Protein AF-A0A9K3NBZ7-F1 (afdb_monomer_lite)

Secondary structure (DSSP, 8-state):
----SSGGGGGGGTTS--SEEEETTGGGS-HHHHHHHHTSTT--EEEE---TTSPPPP---HHHHHTTTT--HHHHHHHTT-------EE-SS-HHHHHHHHHHHHTT--EE-HHHHSGGG----SSSGGGSSS-----TT---EE-TTSS-EE-HHHHHHHHHHHHHHHHHHHHH---EEEEEEES-HHHHHHHHHHHGGGSSBTTEEEEEEEHHHHTT---SEEEEE-----

InterPro domains:
  IPR027417 P-loop containing nucleoside triphosphate hydrolase [G3DSA:3.40.50.300] (1-90)
  IPR027417 P-loop containing nucleoside triphosphate hydrolase [G3DSA:3.40.50.300] (91-234)
  IPR027417 P-loop containing nucleoside triphosphate hydrolase [SSF52540] (14-232)
  IPR041677 DNA2/NAM7 helicase, helicase domain [PF13086] (3-61)
  IPR041679 DNA2/NAM7 helicase-like, C-terminal [PF13087] (70-234)
  IPR045055 DNA2/NAM7-like helicase [PTHR10887] (3-233)
  IPR047187 Upf1-like, C-terminal helicase domain [cd18808] (93-234)

Organism: Helianthus annuus (NCBI:txid4232)

Radius of gyration: 21.21 Å; chains: 1; bounding box: 48×49×52 Å

Structure (mmCIF, N/CA/C/O backbone):
data_AF-A0A9K3NBZ7-F1
#
_entry.id   AF-A0A9K3NBZ7-F1
#
loop_
_atom_site.group_PDB
_atom_site.id
_atom_site.type_symbol
_atom_site.label_atom_id
_atom_site.label_alt_id
_atom_site.label_comp_id
_atom_site.label_asym_id
_atom_site.label_entity_id
_atom_site.labe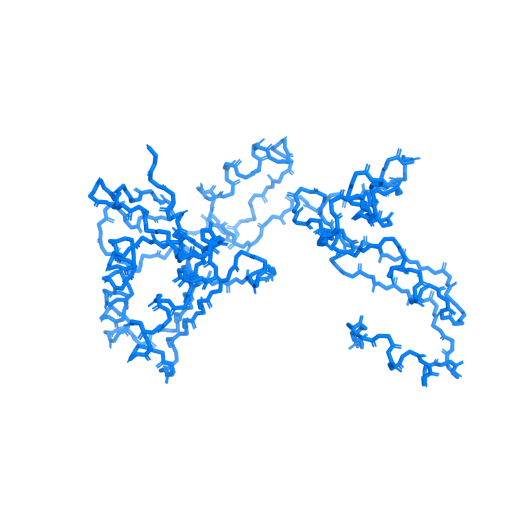l_seq_id
_atom_site.pdbx_PDB_ins_code
_atom_site.Cartn_x
_atom_site.Cartn_y
_atom_site.Cartn_z
_atom_site.occupancy
_atom_site.B_iso_or_equiv
_atom_site.auth_seq_id
_atom_site.auth_comp_id
_atom_site.auth_asym_id
_atom_site.auth_atom_id
_atom_site.pdbx_PDB_model_num
ATOM 1 N N . MET A 1 1 ? 6.892 -22.108 -8.498 1.00 32.56 1 MET A N 1
ATOM 2 C CA . MET A 1 1 ? 7.115 -20.654 -8.644 1.00 32.56 1 MET A CA 1
ATOM 3 C C . MET A 1 1 ? 8.288 -20.288 -7.742 1.00 32.56 1 MET A C 1
ATOM 5 O O . MET A 1 1 ? 8.163 -20.455 -6.538 1.00 32.56 1 MET A O 1
ATOM 9 N N . ARG A 1 2 ? 9.464 -19.966 -8.296 1.00 40.94 2 ARG A N 1
ATOM 10 C CA . ARG A 1 2 ? 10.669 -19.614 -7.517 1.00 40.94 2 ARG A CA 1
ATOM 11 C C . ARG A 1 2 ? 10.915 -18.116 -7.711 1.00 40.94 2 ARG A C 1
ATOM 13 O O . ARG A 1 2 ? 11.088 -17.690 -8.845 1.00 40.94 2 ARG A O 1
ATOM 20 N N . THR A 1 3 ? 10.843 -17.329 -6.641 1.00 40.41 3 THR A N 1
ATOM 21 C CA . THR A 1 3 ? 10.959 -15.864 -6.677 1.00 40.41 3 THR A CA 1
ATOM 22 C C . THR A 1 3 ? 12.423 -15.429 -6.605 1.00 40.41 3 THR A C 1
ATOM 24 O O . THR A 1 3 ? 13.179 -15.842 -5.728 1.00 40.41 3 THR A O 1
ATOM 27 N N . THR A 1 4 ? 12.837 -14.591 -7.551 1.00 48.06 4 THR A N 1
ATOM 28 C CA . THR A 1 4 ? 14.193 -14.047 -7.679 1.00 48.06 4 THR A CA 1
ATOM 29 C C . THR A 1 4 ? 14.255 -12.656 -7.065 1.00 48.06 4 THR A C 1
ATOM 31 O O . THR A 1 4 ? 14.250 -11.667 -7.789 1.00 48.06 4 THR A O 1
ATOM 34 N N . SER A 1 5 ? 14.296 -12.545 -5.737 1.00 45.34 5 SER A N 1
ATOM 35 C CA . SER A 1 5 ? 14.571 -11.243 -5.109 1.00 45.34 5 SER A CA 1
ATOM 36 C C . SER A 1 5 ? 16.056 -11.009 -4.826 1.00 45.34 5 SER A C 1
ATOM 38 O O . SER A 1 5 ? 16.430 -9.883 -4.537 1.00 45.34 5 SER A O 1
ATOM 40 N N . HIS A 1 6 ? 16.927 -12.018 -4.967 1.00 46.00 6 HIS A N 1
ATOM 41 C CA . HIS A 1 6 ? 18.378 -11.833 -4.864 1.00 46.00 6 HIS A CA 1
ATOM 42 C C . HIS A 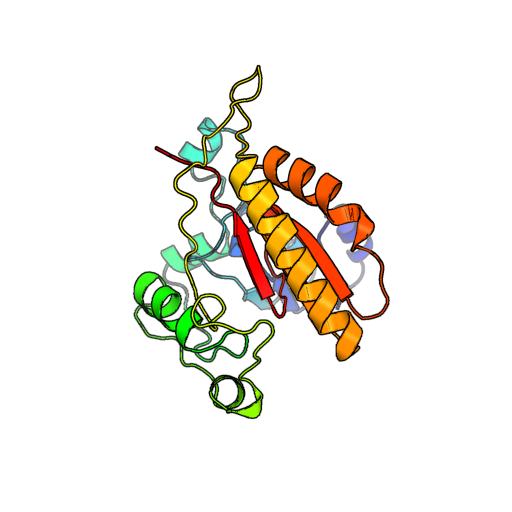1 6 ? 19.121 -12.680 -5.907 1.00 46.00 6 HIS A C 1
ATOM 44 O O . HIS A 1 6 ? 19.006 -13.907 -5.954 1.00 46.00 6 HIS A O 1
ATOM 50 N N . SER A 1 7 ? 19.899 -11.995 -6.746 1.00 52.53 7 SER A N 1
ATOM 51 C CA . SER A 1 7 ? 20.655 -12.495 -7.904 1.00 52.53 7 SER A CA 1
ATOM 52 C C . SER A 1 7 ? 21.640 -13.632 -7.606 1.00 52.53 7 SER A C 1
ATOM 54 O O . SER A 1 7 ? 22.015 -14.370 -8.514 1.00 52.53 7 SER A O 1
ATOM 56 N N . TYR A 1 8 ? 22.008 -13.830 -6.339 1.00 50.81 8 TYR A N 1
ATOM 57 C CA . TYR A 1 8 ? 22.951 -14.862 -5.908 1.00 50.81 8 TYR A CA 1
ATOM 58 C C . TYR A 1 8 ? 22.502 -16.295 -6.253 1.00 50.81 8 TYR A C 1
ATOM 60 O O . TYR A 1 8 ? 23.325 -17.129 -6.618 1.00 50.81 8 TYR A O 1
ATOM 68 N N . ASN A 1 9 ? 21.195 -16.581 -6.230 1.00 55.59 9 ASN A N 1
ATOM 69 C CA . ASN A 1 9 ? 20.688 -17.929 -6.518 1.00 55.59 9 ASN A CA 1
ATOM 70 C C . ASN A 1 9 ? 20.532 -18.235 -8.019 1.00 55.59 9 ASN A C 1
ATOM 72 O O . ASN A 1 9 ? 20.294 -19.388 -8.375 1.00 55.59 9 ASN A O 1
ATOM 76 N N . LEU A 1 10 ? 20.677 -17.240 -8.906 1.00 58.03 10 LEU A N 1
ATOM 77 C CA . LEU A 1 10 ? 20.532 -17.431 -10.356 1.00 58.03 10 LEU A CA 1
ATOM 78 C C . LEU A 1 10 ? 21.733 -18.147 -10.987 1.00 58.03 10 LEU A C 1
ATOM 80 O O . LEU A 1 10 ? 21.560 -18.856 -11.974 1.00 58.03 10 LEU A O 1
ATOM 84 N N . HIS A 1 11 ? 22.928 -18.042 -10.395 1.00 57.16 11 HIS A N 1
ATOM 85 C CA . HIS A 1 11 ? 24.106 -18.781 -10.867 1.00 57.16 11 HIS A CA 1
ATOM 86 C C . HIS A 1 11 ? 23.932 -20.303 -10.762 1.00 57.16 11 HIS A C 1
ATOM 88 O O . HIS A 1 11 ? 24.370 -21.029 -11.648 1.00 57.16 11 HIS A O 1
ATOM 94 N N . ASN A 1 12 ? 23.210 -20.783 -9.746 1.00 59.19 12 ASN A N 1
ATOM 95 C CA . ASN A 1 12 ? 22.926 -22.211 -9.568 1.00 59.19 12 ASN A CA 1
ATOM 96 C C . ASN A 1 12 ? 21.831 -22.737 -10.515 1.00 59.19 12 ASN A C 1
ATOM 98 O O . ASN A 1 12 ? 21.606 -23.942 -10.582 1.00 59.19 12 ASN A O 1
ATOM 102 N N . LEU A 1 13 ? 21.142 -21.847 -11.236 1.00 62.19 13 LEU A N 1
ATOM 103 C CA . LEU A 1 13 ? 20.055 -22.178 -12.162 1.00 62.19 13 LEU A CA 1
ATOM 104 C C . LEU A 1 13 ? 20.528 -22.296 -13.620 1.00 62.19 13 LEU A C 1
ATOM 106 O O . LEU A 1 13 ? 19.720 -22.599 -14.490 1.00 62.19 13 LEU A O 1
ATOM 110 N N . GLN A 1 14 ? 21.823 -22.104 -13.900 1.00 58.19 14 GLN A N 1
ATOM 111 C CA . GLN A 1 14 ? 22.379 -22.139 -15.261 1.00 58.19 14 GLN A CA 1
ATOM 112 C C . GLN A 1 14 ? 22.289 -23.510 -15.961 1.00 58.19 14 GLN A C 1
ATOM 114 O O . GLN A 1 14 ? 22.498 -23.576 -17.168 1.00 58.19 14 GLN A O 1
ATOM 119 N N . ASN A 1 15 ? 21.962 -24.585 -15.237 1.00 62.16 15 ASN A N 1
ATOM 120 C CA . ASN A 1 15 ? 21.948 -25.945 -15.785 1.00 62.16 15 ASN A CA 1
ATOM 121 C C . ASN A 1 15 ? 20.598 -26.381 -16.378 1.00 62.16 15 ASN A C 1
ATOM 123 O O . ASN A 1 15 ? 20.567 -27.382 -17.088 1.00 62.16 15 ASN A O 1
ATOM 127 N N . GLU A 1 16 ? 19.502 -25.654 -16.133 1.00 70.75 16 GLU A N 1
ATOM 128 C CA . GLU A 1 16 ? 18.196 -25.967 -16.729 1.00 70.75 16 GLU A CA 1
ATOM 129 C C . GLU A 1 16 ? 17.668 -24.784 -17.552 1.00 70.75 16 GLU A C 1
ATOM 131 O O . GLU A 1 16 ? 17.604 -23.663 -17.041 1.00 70.75 16 GLU A O 1
ATOM 136 N N . PRO A 1 17 ? 17.292 -24.995 -18.827 1.00 78.94 17 PRO A N 1
ATOM 137 C CA . PRO A 1 17 ? 16.765 -23.927 -19.660 1.00 78.94 17 PRO A CA 1
ATOM 138 C C . PRO A 1 17 ? 15.344 -23.547 -19.229 1.00 78.94 17 PRO A C 1
ATOM 140 O O . PRO A 1 17 ? 14.459 -24.397 -19.122 1.00 78.94 17 PRO A O 1
ATOM 143 N N . PHE A 1 18 ? 15.101 -22.251 -19.048 1.00 84.69 18 PHE A N 1
ATOM 144 C CA . PHE A 1 18 ? 13.770 -21.705 -18.782 1.00 84.69 18 PHE A CA 1
ATOM 145 C C . PHE A 1 18 ? 13.224 -21.099 -20.063 1.00 84.69 18 PHE A C 1
ATOM 147 O O . PHE A 1 18 ? 13.888 -20.269 -20.654 1.00 84.69 18 PHE A O 1
ATOM 154 N N . GLN A 1 19 ? 12.014 -21.458 -20.488 1.00 92.25 19 GLN A N 1
ATOM 155 C CA . GLN A 1 19 ? 11.425 -20.881 -21.707 1.00 92.25 19 GLN A CA 1
ATOM 156 C C . GLN A 1 19 ? 10.610 -19.609 -21.437 1.00 92.25 19 GLN A C 1
ATOM 158 O O . GLN A 1 19 ? 10.471 -18.760 -22.319 1.00 92.25 19 GLN A O 1
ATOM 163 N N . PHE A 1 20 ? 10.095 -19.469 -20.213 1.00 92.50 20 PHE A N 1
ATOM 164 C CA . PHE A 1 20 ? 9.209 -18.388 -19.791 1.00 92.50 20 PHE A CA 1
ATOM 165 C C . PHE A 1 20 ? 9.768 -17.684 -18.557 1.00 92.50 20 PHE A C 1
ATOM 167 O O . PHE A 1 20 ? 10.125 -18.335 -17.574 1.00 92.50 20 PHE A O 1
ATOM 174 N N . LEU A 1 21 ? 9.775 -16.354 -18.590 1.00 92.38 21 LEU A N 1
ATOM 175 C CA . LEU A 1 21 ? 10.106 -15.492 -17.461 1.00 92.38 21 LEU A CA 1
ATOM 176 C C . LEU A 1 21 ? 8.923 -14.580 -17.149 1.00 92.38 21 LEU A C 1
ATOM 178 O O . LEU A 1 21 ? 8.434 -13.872 -18.025 1.00 92.38 21 LEU A O 1
ATOM 182 N N . VAL A 1 22 ? 8.497 -14.565 -15.889 1.00 94.69 22 VAL A N 1
ATOM 183 C CA . VAL A 1 22 ? 7.517 -13.602 -15.381 1.00 94.69 22 VAL A CA 1
ATOM 184 C C . VAL A 1 22 ? 8.210 -12.739 -14.340 1.00 94.69 22 VAL A C 1
ATOM 186 O O . VAL A 1 22 ? 8.774 -13.270 -13.382 1.00 94.69 22 VAL A O 1
ATOM 189 N N . ILE A 1 23 ? 8.180 -11.426 -14.539 1.00 93.88 23 ILE A N 1
ATOM 190 C CA . ILE A 1 23 ? 8.675 -10.439 -13.581 1.00 93.88 23 ILE A CA 1
ATOM 191 C C . ILE A 1 23 ? 7.461 -9.687 -13.051 1.00 93.88 23 ILE A C 1
ATOM 193 O O . ILE A 1 23 ? 6.830 -8.942 -13.798 1.00 93.88 23 ILE A O 1
ATOM 197 N N . ASP A 1 24 ? 7.135 -9.925 -11.786 1.00 92.94 24 ASP A N 1
ATOM 198 C CA . ASP A 1 24 ? 6.106 -9.180 -11.064 1.00 92.94 24 ASP A CA 1
ATOM 199 C C . ASP A 1 24 ? 6.704 -7.909 -10.449 1.00 92.94 24 ASP A C 1
ATOM 201 O O . ASP A 1 24 ? 7.910 -7.867 -10.186 1.00 92.94 24 ASP A O 1
ATOM 205 N N . GLU A 1 25 ? 5.879 -6.882 -10.247 1.00 91.81 25 GLU A N 1
ATOM 206 C CA . GLU A 1 25 ? 6.307 -5.552 -9.781 1.00 91.81 25 GLU A CA 1
ATOM 207 C C . GLU A 1 25 ? 7.452 -4.947 -10.624 1.00 91.81 25 GLU A C 1
ATOM 209 O O . GLU A 1 25 ? 8.351 -4.261 -10.134 1.00 91.81 25 GLU A O 1
ATOM 214 N N . ALA A 1 26 ? 7.429 -5.193 -11.937 1.00 94.50 26 ALA A N 1
ATOM 215 C CA . ALA A 1 26 ? 8.492 -4.823 -12.868 1.00 94.50 26 ALA A CA 1
ATOM 216 C C . ALA A 1 26 ? 8.751 -3.307 -12.937 1.00 94.50 26 ALA A C 1
ATOM 218 O O . ALA A 1 26 ? 9.835 -2.897 -13.350 1.00 94.50 26 ALA A O 1
ATOM 219 N N . THR A 1 27 ? 7.786 -2.473 -12.538 1.00 93.06 27 THR A N 1
ATOM 220 C CA . THR A 1 27 ? 7.940 -1.012 -12.470 1.00 93.06 27 THR A CA 1
ATOM 221 C C . THR A 1 27 ? 8.807 -0.547 -11.297 1.00 93.06 27 THR A C 1
ATOM 223 O O . THR A 1 27 ? 9.394 0.532 -11.380 1.00 93.06 27 THR A O 1
ATOM 226 N N . GLN A 1 28 ? 8.983 -1.382 -10.268 1.00 91.44 28 GLN A N 1
ATOM 227 C CA . GLN A 1 28 ? 9.857 -1.116 -9.120 1.00 91.44 28 GLN A CA 1
ATOM 228 C C . GLN A 1 28 ? 11.323 -1.503 -9.362 1.00 91.44 28 GLN A C 1
ATOM 230 O O . GLN A 1 28 ? 12.191 -1.178 -8.551 1.00 91.44 28 GLN A O 1
ATOM 235 N N . LEU A 1 29 ? 11.622 -2.207 -10.456 1.00 92.62 29 LEU A N 1
ATOM 236 C CA . LEU A 1 29 ? 12.987 -2.591 -10.802 1.00 92.62 29 LEU A CA 1
ATOM 237 C C . LEU A 1 29 ? 13.651 -1.518 -11.652 1.00 92.62 29 LEU A C 1
ATOM 239 O O . LEU A 1 29 ? 13.064 -1.006 -12.607 1.00 92.62 29 LEU A O 1
ATOM 243 N N . LYS A 1 30 ? 14.931 -1.259 -11.389 1.00 93.50 30 LYS A N 1
ATOM 244 C CA . LYS A 1 30 ? 15.777 -0.541 -12.345 1.00 93.50 30 LYS A CA 1
ATOM 245 C C . LYS A 1 30 ? 15.944 -1.408 -13.583 1.00 93.50 30 LYS A C 1
ATOM 247 O O . LYS A 1 30 ? 15.990 -2.639 -13.507 1.00 93.50 30 LYS A O 1
ATOM 252 N N . GLU A 1 31 ? 16.107 -0.781 -14.739 1.00 93.12 31 GLU A N 1
ATOM 253 C CA . GLU A 1 31 ? 16.279 -1.520 -15.989 1.00 93.12 31 GLU A CA 1
ATOM 254 C C . GLU A 1 31 ? 17.422 -2.549 -15.913 1.00 93.12 31 GLU A C 1
ATOM 256 O O . GLU A 1 31 ? 17.243 -3.708 -16.289 1.00 93.12 31 GLU A O 1
ATOM 261 N N . ALA A 1 32 ? 18.562 -2.161 -15.332 1.00 91.12 32 ALA A N 1
ATOM 262 C CA . ALA A 1 32 ? 19.708 -3.047 -15.143 1.00 91.12 32 ALA A CA 1
ATOM 263 C C . ALA A 1 32 ? 19.372 -4.291 -14.297 1.00 91.12 32 ALA A C 1
ATOM 265 O O . ALA A 1 32 ? 19.850 -5.383 -14.605 1.00 91.12 32 ALA A O 1
ATOM 266 N N . GLU A 1 33 ? 18.518 -4.159 -13.280 1.00 92.19 33 GLU A N 1
ATOM 267 C CA . GLU A 1 33 ? 18.102 -5.269 -12.412 1.00 92.19 33 GLU A CA 1
ATOM 268 C C . GLU A 1 33 ? 17.223 -6.265 -13.182 1.00 92.19 33 GLU A C 1
ATOM 270 O O . GLU A 1 33 ? 17.395 -7.476 -13.045 1.00 92.19 33 GLU A O 1
ATOM 275 N N . SER A 1 34 ? 16.371 -5.767 -14.086 1.00 92.00 34 SER A N 1
ATOM 276 C CA . SER A 1 34 ? 15.555 -6.609 -14.974 1.00 92.00 34 SER A CA 1
ATOM 277 C C . SER A 1 34 ? 16.406 -7.440 -15.945 1.00 92.00 34 SER A C 1
ATOM 279 O O . SER A 1 34 ? 15.995 -8.525 -16.352 1.00 92.00 34 SER A O 1
ATOM 281 N N . THR A 1 35 ? 17.615 -6.981 -16.303 1.00 90.06 35 THR A N 1
ATOM 282 C CA . THR A 1 35 ? 18.509 -7.733 -17.208 1.00 90.06 35 THR A CA 1
ATOM 283 C C . THR A 1 35 ? 19.113 -8.986 -16.584 1.00 90.06 35 THR A C 1
ATOM 285 O O . THR A 1 35 ? 19.552 -9.873 -17.313 1.00 90.06 35 THR A O 1
ATOM 288 N N . ILE A 1 36 ? 19.139 -9.088 -15.254 1.00 89.44 36 ILE A N 1
ATOM 289 C CA . ILE A 1 36 ? 19.738 -10.227 -14.552 1.00 89.44 36 ILE A CA 1
ATOM 290 C C . ILE A 1 36 ? 18.989 -11.531 -14.882 1.00 89.44 36 ILE A C 1
ATOM 292 O O . ILE A 1 36 ? 19.631 -12.451 -15.392 1.00 89.44 36 ILE A O 1
ATOM 296 N N . PRO A 1 37 ? 17.659 -11.644 -14.670 1.00 87.75 37 PRO A N 1
ATOM 297 C CA . PRO A 1 37 ? 16.922 -12.852 -15.041 1.00 87.75 37 PRO A CA 1
ATOM 298 C C . PRO A 1 37 ? 16.797 -13.047 -16.561 1.00 87.75 37 PRO A C 1
ATOM 300 O O . PRO A 1 37 ? 16.662 -14.181 -17.011 1.00 87.75 37 PRO A O 1
ATOM 303 N N . LEU A 1 38 ? 16.899 -11.985 -17.370 1.00 89.44 38 LEU A N 1
ATOM 304 C CA . LEU A 1 38 ? 16.870 -12.087 -18.838 1.00 89.44 38 LEU A CA 1
ATOM 305 C C . LEU A 1 38 ? 18.088 -12.814 -19.430 1.00 89.44 38 LEU A C 1
ATOM 307 O O . LEU A 1 38 ? 18.029 -13.269 -20.568 1.00 89.44 38 LEU A O 1
ATOM 311 N N . LYS A 1 39 ? 19.185 -12.934 -18.674 1.00 88.00 39 LYS A N 1
ATOM 312 C CA . LYS A 1 39 ? 20.386 -13.679 -19.085 1.00 88.00 39 LYS A CA 1
ATOM 313 C C . LYS A 1 39 ? 20.288 -15.187 -18.835 1.00 88.00 39 LYS A C 1
ATOM 315 O O . LYS A 1 39 ? 21.237 -15.902 -19.151 1.00 88.00 39 LYS A O 1
ATOM 320 N N . LEU A 1 40 ? 19.196 -15.674 -18.242 1.00 86.75 40 LEU A N 1
ATOM 321 C CA . LEU A 1 40 ? 18.996 -17.108 -18.045 1.00 86.75 40 LEU A CA 1
ATOM 322 C C . LEU A 1 40 ? 18.934 -17.841 -19.399 1.00 86.75 40 LEU A C 1
ATOM 324 O O . LEU A 1 40 ? 18.338 -17.329 -20.350 1.00 86.75 40 LEU A O 1
ATOM 328 N N . PRO A 1 41 ? 19.539 -19.037 -19.512 1.00 85.44 41 PRO A N 1
ATOM 329 C CA . PRO A 1 41 ? 19.551 -19.775 -20.766 1.00 85.44 41 PRO A CA 1
ATOM 330 C C . PRO A 1 41 ? 18.141 -20.240 -21.153 1.00 85.44 41 PRO A C 1
ATOM 332 O O . PRO A 1 41 ? 17.372 -20.714 -20.317 1.00 85.44 41 PRO A O 1
ATOM 335 N N . GLY A 1 42 ? 17.825 -20.141 -22.446 1.00 88.81 42 GLY A N 1
ATOM 336 C CA . GLY A 1 42 ? 16.597 -20.687 -23.031 1.00 88.81 42 GLY A CA 1
ATOM 337 C C . GLY A 1 42 ? 15.369 -19.773 -23.006 1.00 88.81 42 GLY A C 1
ATOM 338 O O . GLY A 1 42 ? 14.333 -20.196 -23.519 1.00 88.81 42 GLY A O 1
ATOM 339 N N . ILE A 1 43 ? 15.458 -18.551 -22.455 1.00 91.50 43 ILE A N 1
ATOM 340 C CA . ILE A 1 43 ? 14.309 -17.634 -22.361 1.00 91.50 43 ILE A CA 1
ATOM 341 C C . ILE A 1 43 ? 13.810 -17.275 -23.765 1.00 91.50 43 ILE A C 1
ATOM 343 O O . ILE A 1 43 ? 14.541 -16.691 -24.562 1.00 91.50 43 ILE A O 1
ATOM 347 N N . MET A 1 44 ? 12.546 -17.594 -24.047 1.00 93.31 44 MET A N 1
ATOM 348 C CA . MET A 1 44 ? 11.866 -17.263 -25.308 1.00 93.31 44 MET A CA 1
ATOM 349 C C . MET A 1 44 ? 10.723 -16.268 -25.104 1.00 93.31 44 MET A C 1
ATOM 351 O O . MET A 1 44 ? 10.408 -15.489 -26.002 1.00 93.31 44 MET A O 1
ATOM 355 N N . HIS A 1 45 ? 10.105 -16.279 -23.923 1.00 93.94 45 HIS A N 1
ATOM 356 C CA . HIS A 1 45 ? 8.938 -15.464 -23.609 1.00 93.94 45 HIS A CA 1
ATOM 357 C C . HIS A 1 45 ? 9.120 -14.745 -22.275 1.00 93.94 45 HIS A C 1
ATOM 359 O O . HIS A 1 45 ? 9.504 -15.354 -21.275 1.00 93.94 45 HIS A O 1
ATOM 365 N N . VAL A 1 46 ? 8.805 -13.450 -22.255 1.00 93.88 46 VAL A N 1
ATOM 366 C CA . VAL A 1 46 ? 8.903 -12.602 -21.064 1.00 93.88 46 VAL A CA 1
ATOM 367 C C . VAL A 1 46 ? 7.570 -11.904 -20.839 1.00 93.88 46 VAL A C 1
ATOM 369 O O . VAL A 1 46 ? 7.030 -11.284 -21.753 1.00 93.88 46 VAL A O 1
ATOM 372 N N . VAL A 1 47 ? 7.058 -11.985 -19.615 1.00 95.25 47 VAL A N 1
ATOM 373 C CA . VAL A 1 47 ? 5.881 -11.247 -19.155 1.00 95.25 47 VAL A CA 1
ATOM 374 C C . VAL A 1 47 ? 6.327 -10.302 -18.049 1.00 95.25 47 VAL A C 1
ATOM 376 O O . VAL A 1 47 ? 6.828 -10.740 -17.015 1.00 95.25 47 VAL A O 1
ATOM 379 N N . LEU A 1 48 ? 6.156 -9.003 -18.278 1.00 95.81 48 LEU A N 1
ATOM 380 C CA . LEU A 1 48 ? 6.389 -7.971 -17.273 1.00 95.81 48 LEU A CA 1
ATOM 381 C C . LEU A 1 48 ? 5.034 -7.541 -16.717 1.00 95.81 48 LEU A C 1
ATOM 383 O O . LEU A 1 48 ? 4.176 -7.082 -17.471 1.00 95.81 48 LEU A O 1
ATOM 387 N N . VAL A 1 49 ? 4.848 -7.703 -15.415 1.00 95.69 49 VAL A N 1
ATOM 388 C CA . VAL A 1 49 ? 3.657 -7.263 -14.689 1.00 95.69 49 VAL A CA 1
ATOM 389 C C . VAL A 1 49 ? 4.078 -6.117 -13.786 1.00 95.69 49 VAL A C 1
ATOM 391 O O . VAL A 1 49 ? 5.085 -6.209 -13.094 1.00 95.69 49 VAL A O 1
ATOM 394 N N . GLY A 1 50 ? 3.349 -5.012 -13.833 1.00 93.69 50 GLY A N 1
ATOM 395 C CA . GLY A 1 50 ? 3.656 -3.827 -13.050 1.00 93.69 50 GLY A CA 1
ATOM 396 C C . GLY A 1 50 ? 2.688 -2.700 -13.362 1.00 93.69 50 GLY A C 1
ATOM 397 O O . GLY A 1 50 ? 1.852 -2.811 -14.262 1.00 93.69 50 GLY A O 1
ATOM 398 N N . ASP A 1 51 ? 2.823 -1.624 -12.603 1.00 93.12 51 ASP A N 1
ATOM 399 C CA . ASP A 1 51 ? 1.943 -0.468 -12.658 1.00 93.12 51 ASP A CA 1
ATOM 400 C C . ASP A 1 51 ? 2.774 0.817 -12.621 1.00 93.12 51 ASP A C 1
ATOM 402 O O . ASP A 1 51 ? 3.550 1.042 -11.690 1.00 93.12 51 ASP A O 1
ATOM 406 N N . GLU A 1 52 ? 2.670 1.625 -13.677 1.00 90.31 52 GLU A N 1
ATOM 407 C CA . GLU A 1 52 ? 3.423 2.878 -13.832 1.00 90.31 52 GLU A CA 1
ATOM 408 C C . GLU A 1 52 ? 2.860 4.003 -12.958 1.00 90.31 52 GLU A C 1
ATOM 410 O O . GLU A 1 52 ? 3.557 4.985 -12.714 1.00 90.31 52 GLU A O 1
ATOM 415 N N . CYS A 1 53 ? 1.623 3.860 -12.475 1.00 90.75 53 CYS A N 1
ATOM 416 C CA . CYS A 1 53 ? 0.986 4.809 -11.566 1.00 90.75 53 CYS A CA 1
ATOM 417 C C . CYS A 1 53 ? 1.375 4.568 -10.096 1.00 90.75 53 CYS A C 1
ATOM 419 O O . CYS A 1 53 ? 1.019 5.366 -9.230 1.00 90.75 53 CYS A O 1
ATOM 421 N N . GLN A 1 54 ? 2.090 3.478 -9.798 1.00 90.19 54 GLN A N 1
ATOM 422 C CA . GLN A 1 54 ? 2.578 3.140 -8.458 1.00 90.19 54 GLN A CA 1
ATOM 423 C C . GLN A 1 54 ? 4.066 3.495 -8.279 1.00 90.19 54 GLN A C 1
ATOM 425 O O . GLN A 1 54 ? 4.681 4.158 -9.115 1.00 90.19 54 GLN A O 1
ATOM 430 N N . LEU A 1 55 ? 4.652 3.092 -7.145 1.00 86.06 55 LEU A N 1
ATOM 431 C CA . LEU A 1 55 ? 6.042 3.401 -6.809 1.00 86.06 55 LEU A CA 1
ATOM 432 C C . LEU A 1 55 ? 7.011 2.868 -7.875 1.00 86.06 55 LEU A C 1
ATOM 434 O O . LEU A 1 55 ? 6.953 1.709 -8.281 1.00 86.06 55 LEU A O 1
ATOM 438 N N . SER A 1 56 ? 7.929 3.739 -8.291 1.00 87.75 56 SER A N 1
ATOM 439 C CA . SER A 1 56 ? 9.054 3.405 -9.167 1.00 87.75 56 SER A CA 1
ATOM 440 C C . SER A 1 56 ? 10.269 2.934 -8.364 1.00 87.75 56 SER A C 1
ATOM 442 O O . SER A 1 56 ? 10.306 3.037 -7.137 1.00 87.75 56 SER A O 1
ATOM 444 N N . ALA A 1 57 ? 11.303 2.457 -9.058 1.00 88.12 57 ALA A N 1
ATOM 445 C CA . ALA A 1 57 ? 12.541 2.024 -8.423 1.00 88.12 57 ALA A CA 1
ATOM 446 C C . ALA A 1 57 ? 13.195 3.133 -7.578 1.00 88.12 57 ALA A C 1
ATOM 448 O O . ALA A 1 57 ? 13.428 4.252 -8.046 1.00 88.12 57 ALA A O 1
ATOM 449 N N . MET A 1 58 ? 13.574 2.800 -6.341 1.00 86.12 58 MET A N 1
ATOM 450 C CA . MET A 1 58 ? 14.248 3.738 -5.445 1.00 86.12 58 MET A CA 1
ATOM 451 C C . MET A 1 58 ? 15.661 4.070 -5.953 1.00 86.12 58 MET A C 1
ATOM 453 O O . MET A 1 58 ? 16.497 3.184 -6.171 1.00 86.12 58 MET A O 1
ATOM 457 N N . 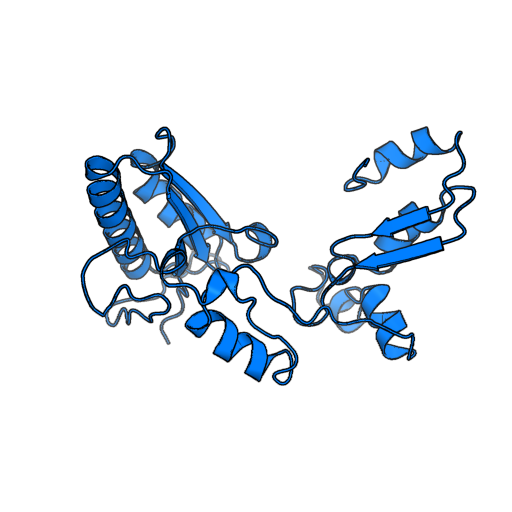VAL A 1 59 ? 15.956 5.367 -6.085 1.00 87.88 59 VAL A N 1
ATOM 458 C CA . VAL A 1 59 ? 17.287 5.884 -6.429 1.00 87.88 59 VAL A CA 1
ATOM 459 C C . VAL A 1 59 ? 17.700 6.936 -5.408 1.00 87.88 59 VAL A C 1
ATOM 461 O O . VAL A 1 59 ? 17.146 8.027 -5.360 1.00 87.88 59 VAL A O 1
ATOM 464 N N . THR A 1 60 ? 18.701 6.610 -4.592 1.00 88.62 60 THR A N 1
ATOM 465 C CA . THR A 1 60 ? 19.200 7.496 -3.526 1.00 88.62 60 THR A CA 1
ATOM 466 C C . THR A 1 60 ? 20.084 8.626 -4.055 1.00 88.62 60 THR A C 1
ATOM 468 O O . THR A 1 60 ? 20.122 9.714 -3.487 1.00 88.62 60 THR A O 1
ATOM 471 N N . SER A 1 61 ? 20.804 8.387 -5.155 1.00 92.50 61 SER A N 1
ATOM 472 C CA . SER A 1 61 ? 21.663 9.382 -5.796 1.00 92.50 61 SER A CA 1
ATOM 473 C C . SER A 1 61 ? 20.835 10.360 -6.627 1.00 92.50 61 SER A C 1
ATOM 475 O O . SER A 1 61 ? 20.276 9.991 -7.660 1.00 92.50 61 SER A O 1
ATOM 477 N N . VAL A 1 62 ? 20.830 11.632 -6.224 1.00 90.81 62 VAL A N 1
ATOM 478 C CA . VAL A 1 62 ? 20.153 12.721 -6.951 1.00 90.81 62 VAL A CA 1
ATOM 479 C C . VAL A 1 62 ? 20.657 12.830 -8.392 1.00 90.81 62 VAL A C 1
ATOM 481 O O . VAL A 1 62 ? 19.870 13.021 -9.317 1.00 90.81 62 VAL A O 1
ATOM 484 N N . MET A 1 63 ? 21.967 12.666 -8.604 1.00 93.88 63 MET A N 1
ATOM 485 C CA . MET A 1 63 ? 22.547 12.678 -9.948 1.00 93.88 63 MET A CA 1
ATOM 486 C C . MET A 1 63 ? 22.014 11.519 -10.787 1.00 93.88 63 MET A C 1
ATOM 488 O O . MET A 1 63 ? 21.582 11.736 -11.911 1.00 93.88 63 MET A O 1
ATOM 492 N N . SER A 1 64 ? 21.983 10.303 -10.245 1.00 92.50 64 SER A N 1
ATOM 493 C CA . SER A 1 64 ? 21.476 9.136 -10.975 1.00 92.50 64 SER A CA 1
ATOM 494 C C . SER A 1 64 ? 19.980 9.255 -11.275 1.00 92.50 64 SER A C 1
ATOM 496 O O . SER A 1 64 ? 19.555 8.898 -12.370 1.00 92.50 64 SER A O 1
ATOM 498 N N . ALA A 1 65 ? 19.191 9.801 -10.345 1.00 90.25 65 ALA A N 1
ATOM 499 C CA . ALA A 1 65 ? 17.770 10.067 -10.555 1.00 90.25 65 ALA A CA 1
ATOM 500 C C . ALA A 1 65 ? 17.547 11.072 -11.697 1.00 90.25 65 ALA A C 1
ATOM 502 O O . ALA A 1 65 ? 16.707 10.836 -12.561 1.00 90.25 65 ALA A O 1
ATOM 503 N N . LYS A 1 66 ? 18.361 12.138 -11.760 1.00 92.75 66 LYS A N 1
ATOM 504 C CA . LYS A 1 66 ? 18.333 13.124 -12.855 1.00 92.75 66 LYS A CA 1
ATOM 505 C C . LYS A 1 66 ? 18.580 12.493 -14.231 1.00 92.75 66 LYS A C 1
ATOM 507 O O . LYS A 1 66 ? 18.043 12.974 -15.220 1.00 92.75 66 LYS A O 1
ATOM 512 N N . TRP A 1 67 ? 19.376 11.428 -14.293 1.00 93.50 67 TRP A N 1
ATOM 513 C CA . TRP A 1 67 ? 19.657 10.676 -15.520 1.00 93.50 67 TRP A CA 1
ATOM 514 C C . TRP A 1 67 ? 18.716 9.477 -15.727 1.00 93.50 67 TRP A C 1
ATOM 516 O O . TRP A 1 67 ? 19.072 8.538 -16.434 1.00 93.50 67 TRP A O 1
ATOM 526 N N . GLU A 1 68 ? 17.537 9.485 -15.097 1.00 91.44 68 GLU A N 1
ATOM 527 C CA . GLU A 1 68 ? 16.503 8.446 -15.219 1.00 91.44 68 GLU A CA 1
ATOM 528 C C . GLU A 1 68 ? 16.980 7.028 -14.869 1.00 91.44 68 GLU A C 1
ATOM 530 O O . GLU A 1 68 ? 16.419 6.038 -15.336 1.00 91.44 68 GLU A O 1
ATOM 535 N N . PHE A 1 69 ? 17.989 6.884 -14.004 1.00 93.19 69 PHE A N 1
ATOM 536 C CA . PHE A 1 69 ? 18.485 5.561 -13.603 1.00 93.19 69 PHE A CA 1
ATOM 537 C C . PHE A 1 69 ? 17.409 4.691 -12.926 1.00 93.19 69 PHE A C 1
ATOM 539 O O . PHE A 1 69 ? 17.507 3.465 -12.919 1.00 93.19 69 PHE A O 1
ATOM 546 N N . GLY A 1 70 ? 16.379 5.325 -12.358 1.00 91.00 70 GLY A N 1
ATOM 547 C CA . GLY A 1 70 ? 15.226 4.654 -11.755 1.00 91.00 70 GLY A CA 1
ATOM 548 C C . GLY A 1 70 ? 14.185 4.168 -12.764 1.00 91.00 70 GLY A C 1
ATOM 549 O O . GLY A 1 70 ? 13.222 3.521 -12.363 1.00 91.00 70 GLY A O 1
ATOM 550 N N . ARG A 1 71 ? 14.346 4.461 -14.061 1.00 94.00 71 ARG A N 1
ATOM 551 C CA . ARG A 1 71 ? 13.415 3.998 -15.089 1.00 94.00 71 ARG A CA 1
ATOM 552 C C . ARG A 1 71 ? 13.466 2.475 -15.189 1.00 94.00 71 ARG A C 1
ATOM 554 O O . ARG A 1 71 ? 14.534 1.872 -15.326 1.00 94.00 71 ARG A O 1
ATOM 561 N N . SER A 1 72 ? 12.291 1.863 -15.149 1.00 95.56 72 SER A N 1
ATOM 562 C CA . SER A 1 72 ? 12.139 0.422 -15.302 1.00 95.56 72 SER A CA 1
ATOM 563 C C . SER A 1 72 ? 12.174 -0.008 -16.765 1.00 95.56 72 SER A C 1
ATOM 565 O O . SER A 1 72 ? 11.874 0.765 -17.680 1.00 95.56 72 SER A O 1
ATOM 567 N N . LEU A 1 73 ? 12.487 -1.288 -16.991 1.00 95.56 73 LEU A N 1
ATOM 568 C CA . LEU A 1 73 ? 12.356 -1.892 -18.318 1.00 95.56 73 LEU A CA 1
ATOM 569 C C . LEU A 1 73 ? 10.903 -1.816 -18.816 1.00 95.56 73 LEU A C 1
ATOM 571 O O . LEU A 1 73 ? 10.678 -1.519 -19.988 1.00 95.56 73 LEU A O 1
ATOM 575 N N . PHE A 1 74 ? 9.934 -2.032 -17.918 1.00 95.50 74 PHE A N 1
ATOM 576 C CA . PHE A 1 74 ? 8.507 -1.875 -18.206 1.00 95.50 74 PHE A CA 1
ATOM 577 C C . PHE A 1 74 ? 8.209 -0.469 -18.741 1.00 95.50 74 PHE A C 1
ATOM 579 O O . PHE A 1 74 ? 7.677 -0.331 -19.843 1.00 95.50 74 PHE A O 1
ATOM 586 N N . GLY A 1 75 ? 8.625 0.568 -18.003 1.00 93.81 75 GLY A N 1
ATOM 587 C CA . GLY A 1 75 ? 8.394 1.963 -18.380 1.00 93.81 75 GLY A CA 1
ATOM 588 C C . GLY A 1 75 ? 9.055 2.327 -19.708 1.00 93.81 75 GLY A C 1
ATOM 589 O O . GLY A 1 75 ? 8.446 2.975 -20.557 1.00 93.81 75 GLY A O 1
ATOM 590 N N . ARG A 1 76 ? 10.276 1.841 -19.967 1.00 95.00 76 ARG A N 1
ATOM 591 C CA . ARG A 1 76 ? 10.934 2.073 -21.262 1.00 95.00 76 ARG A CA 1
ATOM 592 C C . ARG A 1 76 ? 10.184 1.422 -22.428 1.00 95.00 76 ARG A C 1
ATOM 594 O O . ARG A 1 76 ? 10.048 2.048 -23.474 1.00 95.00 76 ARG A O 1
ATOM 601 N N . LEU A 1 77 ? 9.716 0.181 -22.285 1.00 95.31 77 LEU A N 1
ATOM 602 C CA . LEU A 1 77 ? 8.964 -0.502 -23.348 1.00 95.31 77 LEU A CA 1
ATOM 603 C C . LEU A 1 77 ? 7.609 0.174 -23.605 1.00 95.31 77 LEU A C 1
ATOM 605 O O . LEU A 1 77 ? 7.221 0.333 -24.761 1.00 95.31 77 LEU A O 1
ATOM 609 N N . SER A 1 78 ? 6.940 0.629 -22.544 1.00 92.75 78 SER A N 1
ATOM 610 C CA . SER A 1 78 ? 5.719 1.443 -22.608 1.00 92.75 78 SER A CA 1
ATOM 611 C C . SER A 1 78 ? 5.942 2.722 -23.433 1.00 92.75 78 SER A C 1
ATOM 613 O O . SER A 1 78 ? 5.207 2.971 -24.388 1.00 92.75 78 SER A O 1
ATOM 615 N N . LEU A 1 79 ? 7.027 3.466 -23.169 1.00 93.19 79 LEU A N 1
ATOM 616 C CA . LEU A 1 79 ? 7.410 4.666 -23.935 1.00 93.19 79 LEU A CA 1
ATOM 617 C C . LEU A 1 79 ? 7.732 4.382 -25.409 1.00 93.19 79 LEU A C 1
ATOM 619 O O . LEU A 1 79 ? 7.467 5.214 -26.273 1.00 93.19 79 LEU A O 1
ATOM 623 N N . LEU A 1 80 ? 8.294 3.209 -25.706 1.00 96.19 80 LEU A N 1
ATOM 624 C CA . LEU A 1 80 ? 8.580 2.765 -27.074 1.00 96.19 80 LEU A CA 1
ATOM 625 C C . LEU A 1 80 ? 7.327 2.276 -27.826 1.00 96.19 80 LEU A C 1
ATOM 627 O O . LEU A 1 80 ? 7.435 1.852 -28.975 1.00 96.19 80 LEU A O 1
ATOM 631 N N . GLY A 1 81 ? 6.145 2.328 -27.203 1.00 94.00 81 GLY A N 1
ATOM 632 C CA . GLY A 1 81 ? 4.879 1.953 -27.831 1.00 94.00 81 GLY A CA 1
ATOM 633 C C . GLY A 1 81 ? 4.611 0.449 -27.849 1.00 94.00 81 GLY A C 1
ATOM 634 O O . GLY A 1 81 ? 3.771 -0.010 -28.624 1.00 94.00 81 GLY A O 1
ATOM 635 N N . HIS A 1 82 ? 5.296 -0.339 -27.012 1.00 94.44 82 HIS A N 1
ATOM 636 C CA . HIS A 1 82 ? 4.934 -1.745 -26.848 1.00 94.44 82 HIS A CA 1
ATOM 637 C C . HIS A 1 82 ? 3.527 -1.868 -26.252 1.00 94.44 82 HIS A C 1
ATOM 639 O O . HIS A 1 82 ? 3.144 -1.135 -25.339 1.00 94.44 82 HIS A O 1
ATOM 645 N N . LEU A 1 83 ? 2.758 -2.832 -26.763 1.00 90.56 83 LEU A N 1
ATOM 646 C CA . LEU A 1 83 ? 1.408 -3.098 -26.280 1.00 90.56 83 LEU A CA 1
ATOM 647 C C . LEU A 1 83 ? 1.438 -3.505 -24.802 1.00 90.56 83 LEU A C 1
ATOM 649 O O . LEU A 1 83 ? 2.097 -4.477 -24.431 1.00 90.56 83 LEU A O 1
ATOM 653 N N . LYS A 1 84 ? 0.662 -2.795 -23.981 1.00 91.75 84 LYS A N 1
ATOM 654 C CA . LYS A 1 84 ? 0.382 -3.144 -22.585 1.00 91.75 84 LYS A CA 1
ATOM 655 C C . LYS A 1 84 ? -1.105 -3.405 -22.396 1.00 91.75 84 LYS A C 1
ATOM 657 O O . LYS A 1 84 ? -1.945 -2.779 -23.041 1.00 91.75 84 LYS A O 1
ATOM 662 N N . LYS A 1 85 ? -1.435 -4.338 -21.505 1.00 94.44 85 LYS A N 1
ATOM 663 C CA . LYS A 1 85 ? -2.816 -4.680 -21.163 1.00 94.44 85 LYS A CA 1
ATOM 664 C C . LYS A 1 85 ? -3.106 -4.230 -19.738 1.00 94.44 85 LYS A C 1
ATOM 666 O O . LYS A 1 85 ? -2.557 -4.794 -18.800 1.00 94.44 85 LYS A O 1
ATOM 671 N N . LEU A 1 86 ? -3.996 -3.251 -19.590 1.00 94.62 86 LEU A N 1
ATOM 672 C CA . LEU A 1 86 ? -4.541 -2.882 -18.287 1.00 94.62 86 LEU A CA 1
ATOM 673 C C . LEU A 1 86 ? -5.547 -3.948 -17.833 1.00 94.62 86 LEU A C 1
ATOM 675 O O . LEU A 1 86 ? -6.434 -4.341 -18.600 1.00 94.62 86 LEU A O 1
ATOM 679 N N . LEU A 1 87 ? -5.405 -4.415 -16.593 1.00 95.38 87 LEU A N 1
ATOM 680 C CA . LEU A 1 87 ? -6.427 -5.214 -15.924 1.00 95.38 87 LEU A CA 1
ATOM 681 C C . LEU A 1 87 ? -7.444 -4.260 -15.306 1.00 95.38 87 LEU A C 1
ATOM 683 O O . LEU A 1 87 ? -7.100 -3.454 -14.451 1.00 95.38 87 LEU A O 1
ATOM 687 N N . THR A 1 88 ? -8.690 -4.345 -15.757 1.00 96.06 88 THR A N 1
ATOM 688 C CA . THR A 1 88 ? -9.701 -3.330 -15.453 1.00 96.06 88 THR A C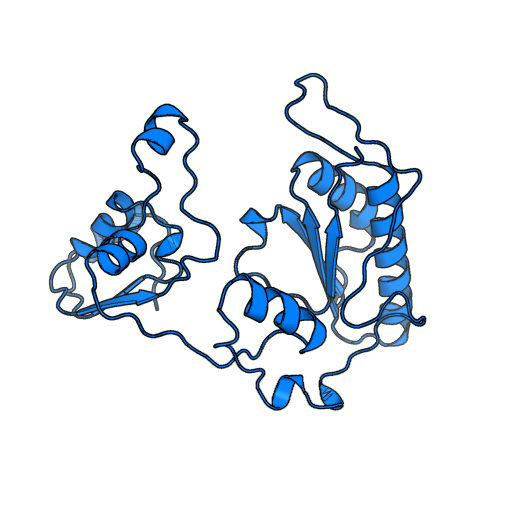A 1
ATOM 689 C C . THR A 1 88 ? -10.575 -3.673 -14.258 1.00 96.06 88 THR A C 1
ATOM 691 O O . THR A 1 88 ? -11.297 -2.807 -13.815 1.00 96.06 88 THR A O 1
ATOM 694 N N . ASN A 1 89 ? -10.558 -4.890 -13.711 1.00 96.44 89 ASN A N 1
ATOM 695 C CA . ASN A 1 89 ? -11.429 -5.249 -12.583 1.00 96.44 89 ASN A CA 1
ATOM 696 C C . ASN A 1 89 ? -10.645 -5.256 -11.267 1.00 96.44 89 ASN A C 1
ATOM 698 O O . ASN A 1 89 ? -9.696 -6.032 -11.132 1.00 96.44 89 ASN A O 1
ATOM 702 N N . GLN A 1 90 ? -11.065 -4.450 -10.290 1.00 95.25 90 GLN A N 1
ATOM 703 C CA . GLN A 1 90 ? -10.503 -4.453 -8.938 1.00 95.25 90 GLN A CA 1
ATOM 704 C C . GLN A 1 90 ? -11.385 -5.261 -7.975 1.00 95.25 90 GLN A C 1
ATOM 706 O O . GLN A 1 90 ? -12.613 -5.200 -8.026 1.00 95.25 90 GLN A O 1
ATOM 711 N N . TYR A 1 91 ? -10.739 -6.021 -7.089 1.00 94.75 91 TYR A N 1
ATOM 712 C CA . TYR A 1 91 ? -11.384 -6.963 -6.161 1.00 94.75 91 TYR A CA 1
ATOM 713 C C . TYR A 1 91 ? -10.996 -6.717 -4.694 1.00 94.75 91 TYR A C 1
ATOM 715 O O . TYR A 1 91 ? -11.159 -7.604 -3.857 1.00 94.75 91 TYR A O 1
ATOM 723 N N . ARG A 1 92 ? -10.370 -5.575 -4.384 1.00 92.69 92 ARG A N 1
ATOM 724 C CA . ARG A 1 92 ? -9.696 -5.351 -3.095 1.00 92.69 92 ARG A CA 1
ATOM 725 C C . ARG A 1 92 ? -10.369 -4.313 -2.219 1.00 92.69 92 ARG A C 1
ATOM 727 O O . ARG A 1 92 ? -10.322 -4.474 -1.009 1.00 92.69 92 ARG A O 1
ATOM 734 N N . MET A 1 93 ? -10.867 -3.220 -2.775 1.00 93.31 93 MET A N 1
ATOM 735 C CA . MET A 1 93 ? -11.280 -2.067 -1.973 1.00 93.31 93 MET A CA 1
ATOM 736 C C . MET A 1 93 ? -12.745 -1.734 -2.202 1.00 93.31 93 MET A C 1
ATOM 738 O O . MET A 1 93 ? -13.298 -2.034 -3.259 1.00 93.31 93 MET A O 1
ATOM 742 N N . HIS A 1 94 ? -13.358 -1.134 -1.185 1.00 94.88 94 HIS A N 1
ATOM 743 C CA . HIS A 1 94 ? -14.722 -0.634 -1.277 1.00 94.88 94 HIS A CA 1
ATOM 744 C C . HIS A 1 94 ? -14.809 0.466 -2.360 1.00 94.88 94 HIS A C 1
ATOM 746 O O . HIS A 1 94 ? -13.855 1.245 -2.475 1.00 94.88 94 HIS A O 1
ATOM 752 N N . PRO A 1 95 ? -15.920 0.577 -3.120 1.00 94.94 95 PRO A N 1
ATOM 753 C CA . PRO A 1 95 ? -16.080 1.568 -4.192 1.00 94.94 95 PRO A CA 1
ATOM 754 C C . PRO A 1 95 ? -15.782 3.021 -3.794 1.00 94.94 95 PRO A C 1
ATOM 756 O O . PRO A 1 95 ? -15.246 3.793 -4.582 1.00 94.94 95 PRO A O 1
ATOM 759 N N . SER A 1 96 ? -16.071 3.405 -2.546 1.00 93.88 96 SER A N 1
ATOM 760 C CA . SER A 1 96 ? -15.746 4.746 -2.027 1.00 93.88 96 SER A CA 1
ATOM 761 C C . SER A 1 96 ? -14.241 5.048 -2.013 1.00 93.88 96 SER A C 1
ATOM 763 O O . SER A 1 96 ? -13.853 6.199 -2.191 1.00 93.88 96 SER A O 1
ATOM 765 N N . ILE A 1 97 ? -13.398 4.024 -1.833 1.00 94.44 97 ILE A N 1
ATOM 766 C CA . ILE A 1 97 ? -11.935 4.145 -1.835 1.00 94.44 97 ILE A CA 1
ATOM 767 C C . ILE A 1 97 ? -11.407 4.131 -3.276 1.00 94.44 97 ILE A C 1
ATOM 769 O O . ILE A 1 97 ? -10.561 4.952 -3.632 1.00 94.44 97 ILE A O 1
ATOM 773 N N . SER A 1 98 ? -11.894 3.209 -4.119 1.00 95.50 98 SER A N 1
ATOM 774 C CA . SER A 1 98 ? -11.418 3.090 -5.506 1.00 95.50 98 SER A CA 1
ATOM 775 C C . SER A 1 98 ? -11.805 4.286 -6.365 1.00 95.50 98 SER A C 1
ATOM 777 O O . SER A 1 98 ? -11.060 4.606 -7.289 1.00 95.50 98 SER A O 1
ATOM 779 N N . LEU A 1 99 ? -12.916 4.965 -6.060 1.00 95.38 99 LEU A N 1
ATOM 780 C CA . LEU A 1 99 ? -13.438 6.086 -6.842 1.00 95.38 99 LEU A CA 1
ATOM 781 C C . LEU A 1 99 ? -12.380 7.163 -7.116 1.00 95.38 99 LEU A C 1
ATOM 783 O O . LEU A 1 99 ? -12.128 7.496 -8.274 1.00 95.38 99 LEU A O 1
ATOM 787 N N . PHE A 1 100 ? -11.735 7.676 -6.064 1.00 94.56 100 PHE A N 1
ATOM 788 C CA . PHE A 1 100 ? -10.716 8.718 -6.201 1.00 94.56 100 PHE A CA 1
ATOM 789 C C . PHE A 1 100 ? -9.494 8.213 -6.978 1.00 94.56 100 PHE A C 1
ATOM 791 O O . PHE A 1 100 ? -9.049 8.859 -7.924 1.00 94.56 100 PHE A O 1
ATOM 798 N N . LEU A 1 101 ? -8.985 7.029 -6.622 1.00 93.44 101 LEU A N 1
ATOM 799 C CA . LEU A 1 101 ? -7.792 6.452 -7.249 1.00 93.44 101 LEU A CA 1
ATOM 800 C C . LEU A 1 101 ? -8.005 6.187 -8.746 1.00 93.44 101 LEU A C 1
ATOM 802 O O . LEU A 1 101 ? -7.128 6.454 -9.563 1.00 93.44 101 LEU A O 1
ATOM 806 N N . ASN A 1 102 ? -9.176 5.669 -9.111 1.00 95.81 102 ASN A N 1
ATOM 807 C CA . ASN A 1 102 ? -9.538 5.368 -10.490 1.00 95.81 102 ASN A CA 1
ATOM 808 C C . ASN A 1 102 ? -9.665 6.635 -11.341 1.00 95.81 102 ASN A C 1
ATOM 810 O O . ASN A 1 102 ? -9.170 6.670 -12.470 1.00 95.81 102 ASN A O 1
ATOM 814 N N . HIS A 1 103 ? -10.294 7.674 -10.790 1.00 96.50 103 HIS A N 1
ATOM 815 C CA . HIS A 1 103 ? -10.415 8.965 -11.453 1.00 96.50 103 HIS A CA 1
ATOM 816 C C . HIS A 1 103 ? -9.043 9.606 -11.687 1.00 96.50 103 HIS A C 1
ATOM 818 O O . HIS A 1 103 ? -8.734 9.991 -12.813 1.00 96.50 103 HIS A O 1
ATOM 824 N N . GLU A 1 104 ? -8.223 9.686 -10.638 1.00 96.06 104 GLU A N 1
ATOM 825 C CA . GLU A 1 104 ? -6.960 10.426 -10.663 1.00 96.06 104 GLU A CA 1
ATOM 826 C C . GLU A 1 104 ? -5.872 9.726 -11.485 1.00 96.06 104 GLU A C 1
ATOM 828 O O . GLU A 1 104 ? -5.161 10.370 -12.253 1.00 96.06 104 GLU A O 1
ATOM 833 N N . PHE A 1 105 ? -5.745 8.401 -11.358 1.00 95.19 105 PHE A N 1
ATOM 834 C CA . PHE A 1 105 ? -4.599 7.674 -11.916 1.00 95.19 105 PHE A CA 1
ATOM 835 C C . PHE A 1 105 ? -4.934 6.815 -13.137 1.00 95.19 105 PHE A C 1
ATOM 837 O O . PHE A 1 105 ? -4.058 6.562 -13.960 1.00 95.19 105 PHE A O 1
ATOM 844 N N . TYR A 1 106 ? -6.186 6.372 -13.285 1.00 95.69 106 TYR A N 1
ATOM 845 C CA . TYR A 1 106 ? -6.558 5.377 -14.301 1.00 95.69 106 TYR A CA 1
ATOM 846 C C . TYR A 1 106 ? -7.627 5.861 -15.283 1.00 95.69 106 TYR A C 1
ATOM 848 O O . TYR A 1 106 ? -8.129 5.065 -16.081 1.00 95.69 106 TYR A O 1
ATOM 856 N N . TYR A 1 107 ? -7.965 7.154 -15.276 1.00 95.50 107 TYR A N 1
ATOM 857 C CA . TYR A 1 107 ? -8.938 7.758 -16.194 1.00 95.50 107 TYR A CA 1
ATOM 858 C C . TYR A 1 107 ? -10.286 7.016 -16.215 1.00 95.50 107 TYR A C 1
ATOM 860 O O . TYR A 1 107 ? -10.896 6.847 -17.271 1.00 95.50 107 TYR A O 1
ATOM 868 N N . ASN A 1 108 ? -10.733 6.535 -15.052 1.00 96.12 108 ASN A N 1
ATOM 869 C CA . ASN A 1 108 ? -11.967 5.761 -14.878 1.00 96.12 108 ASN A CA 1
ATOM 870 C C . ASN A 1 108 ? -12.023 4.426 -15.651 1.00 96.12 108 ASN A C 1
ATOM 872 O O . ASN A 1 108 ? -13.108 3.909 -15.912 1.00 96.12 108 ASN A O 1
ATOM 876 N N . GLN A 1 109 ? -10.877 3.848 -16.023 1.00 96.62 109 GLN A N 1
ATOM 877 C CA . GLN A 1 109 ? -10.825 2.562 -16.735 1.00 96.62 109 GLN A CA 1
ATOM 878 C C . GLN A 1 109 ? -10.955 1.343 -15.812 1.00 96.62 109 GLN A C 1
ATOM 880 O O . GLN A 1 109 ? -11.167 0.230 -16.300 1.00 96.62 109 GLN A O 1
ATOM 885 N N . ILE A 1 110 ? -10.810 1.521 -14.496 1.00 97.12 110 ILE A N 1
ATOM 886 C CA . ILE A 1 110 ? -10.989 0.448 -13.515 1.00 97.12 110 ILE A CA 1
ATOM 887 C C . ILE A 1 110 ? -12.473 0.327 -13.140 1.00 97.12 110 ILE A C 1
ATOM 889 O O . ILE A 1 110 ? -13.197 1.311 -13.035 1.00 97.12 110 ILE A O 1
ATOM 893 N N . MET A 1 111 ? -12.935 -0.896 -12.930 1.00 97.06 111 MET A N 1
ATOM 894 C CA . MET A 1 111 ? -14.281 -1.267 -12.534 1.00 97.06 111 MET A CA 1
ATOM 895 C C . MET A 1 111 ? -14.218 -2.056 -11.231 1.00 97.06 111 MET A C 1
ATOM 897 O O . MET A 1 111 ? -13.400 -2.965 -11.065 1.00 97.06 111 MET A O 1
ATOM 901 N N . ASP A 1 112 ? -15.123 -1.737 -10.317 1.00 97.38 112 ASP A N 1
ATOM 902 C CA . ASP A 1 112 ? -15.294 -2.490 -9.082 1.00 97.38 112 ASP A CA 1
ATOM 903 C C . ASP A 1 112 ? -16.028 -3.804 -9.369 1.00 97.38 112 ASP A C 1
ATOM 905 O O . ASP A 1 112 ? -17.118 -3.806 -9.958 1.00 97.38 112 ASP A O 1
ATOM 909 N N . ALA A 1 113 ? -15.434 -4.925 -8.959 1.00 96.44 113 ALA A N 1
ATOM 910 C CA . ALA A 1 113 ? -16.059 -6.235 -9.077 1.00 96.44 113 ALA A CA 1
ATOM 911 C C . ALA A 1 113 ? -17.322 -6.341 -8.205 1.00 96.44 113 ALA A C 1
ATOM 913 O O . ALA A 1 113 ? -17.404 -5.742 -7.138 1.00 96.44 113 ALA A O 1
ATOM 914 N N . GLU A 1 114 ? -18.282 -7.173 -8.615 1.00 94.62 114 GLU A N 1
ATOM 915 C CA . GLU A 1 114 ? -19.568 -7.309 -7.910 1.00 94.62 114 GLU A CA 1
ATOM 916 C C . GLU A 1 114 ? -19.408 -7.680 -6.430 1.00 94.62 114 GLU A C 1
ATOM 918 O O . GLU A 1 114 ? -20.111 -7.174 -5.562 1.00 94.62 114 GLU A O 1
ATOM 923 N N . TYR A 1 115 ? -18.400 -8.500 -6.127 1.00 92.88 115 TYR A N 1
ATOM 924 C CA . TYR A 1 115 ? -18.079 -8.903 -4.763 1.00 92.88 115 TYR A CA 1
ATOM 925 C C . TYR A 1 115 ? -17.861 -7.708 -3.821 1.00 92.88 115 TYR A C 1
ATOM 927 O O . TYR A 1 115 ? -18.418 -7.705 -2.727 1.00 92.88 115 TYR A O 1
ATOM 935 N N . VAL A 1 116 ? -17.116 -6.677 -4.246 1.00 93.00 116 VAL A N 1
ATOM 936 C CA . VAL A 1 116 ? -16.805 -5.515 -3.391 1.00 93.00 116 VAL A CA 1
ATOM 937 C C . VAL A 1 116 ? -17.956 -4.511 -3.275 1.00 93.00 116 VAL A C 1
ATOM 939 O O . VAL A 1 116 ? -17.879 -3.593 -2.464 1.00 93.00 116 VAL A O 1
ATOM 942 N N . LYS A 1 117 ? -19.006 -4.673 -4.089 1.00 92.81 117 LYS A N 1
ATOM 943 C CA . LYS A 1 117 ? -20.241 -3.875 -4.044 1.00 92.81 117 LYS A CA 1
ATOM 944 C C . LYS A 1 117 ? -21.332 -4.523 -3.195 1.00 92.81 117 LYS A C 1
ATOM 946 O O . LYS A 1 117 ? -22.343 -3.889 -2.921 1.00 92.81 117 LYS A O 1
ATOM 951 N N . SER A 1 118 ? -21.162 -5.794 -2.838 1.00 91.81 118 SER A N 1
ATOM 952 C CA . SER A 1 118 ? -22.167 -6.533 -2.082 1.00 91.81 118 SER A CA 1
ATOM 953 C C . SER A 1 118 ? -22.254 -6.045 -0.635 1.00 91.81 118 SER A C 1
ATOM 955 O O . SER A 1 118 ? -21.234 -5.738 -0.023 1.00 91.81 118 SER A O 1
ATOM 957 N N . GLU A 1 119 ? -23.451 -6.087 -0.047 1.00 85.00 119 GLU A N 1
ATOM 958 C CA . GLU A 1 119 ? -23.659 -5.784 1.381 1.00 85.00 119 GLU A CA 1
ATOM 959 C C . GLU A 1 119 ? -22.798 -6.675 2.290 1.00 85.00 119 GLU A C 1
ATOM 961 O O . GLU A 1 119 ? -22.319 -6.246 3.330 1.00 85.00 119 GLU A O 1
ATOM 966 N N . SER A 1 120 ? -22.518 -7.914 1.868 1.00 84.62 120 SER A N 1
ATOM 967 C CA . SER A 1 120 ? -21.649 -8.835 2.614 1.00 84.62 120 SER A CA 1
ATOM 968 C C . SER A 1 120 ? -20.181 -8.394 2.689 1.00 84.62 120 SER A C 1
ATOM 970 O O . SER A 1 120 ? -19.428 -8.883 3.533 1.00 84.62 120 SER A O 1
ATOM 972 N N . TYR A 1 121 ? -19.766 -7.499 1.789 1.00 85.25 121 TYR A N 1
ATOM 973 C CA . TYR A 1 121 ? -18.439 -6.894 1.789 1.00 85.25 121 TYR A CA 1
ATOM 974 C C . TYR A 1 121 ? -18.363 -5.667 2.697 1.00 85.25 121 TYR A C 1
ATOM 976 O O . TYR A 1 121 ? -17.273 -5.303 3.144 1.00 85.25 121 TYR A O 1
ATOM 984 N N . GLU A 1 122 ? -19.501 -5.034 2.973 1.00 81.94 122 GLU A N 1
ATOM 985 C CA . GLU A 1 122 ? -19.576 -3.888 3.861 1.00 81.94 122 GLU A CA 1
ATOM 986 C C . GLU A 1 122 ? -19.3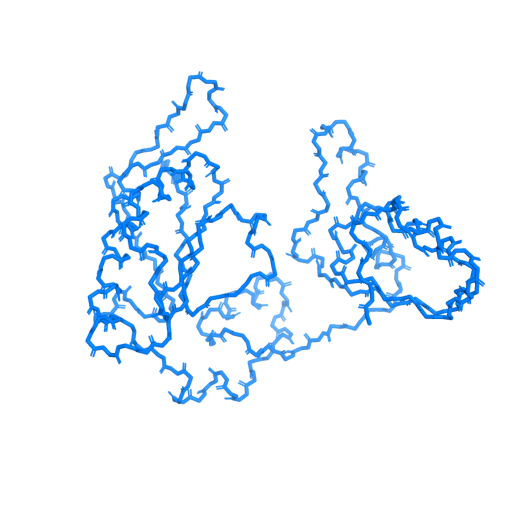12 -4.344 5.299 1.00 81.94 122 GLU A C 1
ATOM 988 O O . GLU A 1 122 ? -20.007 -5.189 5.864 1.00 81.94 122 GLU A O 1
ATOM 993 N N . LYS A 1 123 ? -18.237 -3.817 5.887 1.00 82.62 123 LYS A N 1
ATOM 994 C CA . LYS A 1 123 ? -17.820 -4.151 7.246 1.00 82.62 123 LYS A CA 1
ATOM 995 C C . LYS A 1 123 ? -17.786 -2.882 8.076 1.00 82.62 123 LYS A C 1
ATOM 997 O O . LYS A 1 123 ? -17.035 -1.961 7.765 1.00 82.62 123 LYS A O 1
ATOM 1002 N N . SER A 1 124 ? -18.561 -2.872 9.153 1.00 86.69 124 SER A N 1
ATOM 1003 C CA . SER A 1 124 ? -18.466 -1.856 10.195 1.00 86.69 124 SER A CA 1
ATOM 1004 C C . SER A 1 124 ? -17.596 -2.388 11.328 1.00 86.69 124 SER A C 1
ATOM 1006 O O . SER A 1 124 ? -17.917 -3.404 11.945 1.00 86.69 124 SER A O 1
ATOM 1008 N N . TYR A 1 125 ? -16.461 -1.732 11.556 1.00 90.75 125 TYR A N 1
ATOM 1009 C CA . TYR A 1 125 ? -15.509 -2.109 12.603 1.00 90.75 125 TYR A CA 1
ATOM 1010 C C . TYR A 1 125 ? -15.608 -1.234 13.849 1.00 90.75 125 TYR A C 1
ATOM 1012 O O . TYR A 1 125 ? -15.213 -1.673 14.925 1.00 90.75 125 TYR A O 1
ATOM 1020 N N . LEU A 1 126 ? -16.113 -0.010 13.694 1.00 93.00 126 LEU A N 1
ATOM 1021 C CA . LEU A 1 126 ? -16.350 0.964 14.752 1.00 93.00 126 LEU A CA 1
ATOM 1022 C C . LEU A 1 126 ? -17.660 1.695 14.459 1.00 93.00 126 LEU A C 1
ATOM 1024 O O . LEU A 1 126 ? -17.981 1.958 13.302 1.00 93.00 126 LEU A O 1
ATOM 1028 N N . GLU A 1 127 ? -18.398 2.043 15.508 1.00 89.81 127 GLU A N 1
ATOM 1029 C CA . GLU A 1 127 ? -19.626 2.829 15.388 1.00 89.81 127 GLU A CA 1
ATOM 1030 C C . GLU A 1 127 ? -19.329 4.319 15.180 1.00 89.81 127 GLU A C 1
ATOM 1032 O O . GLU A 1 127 ? -18.439 4.882 15.819 1.00 89.81 127 GLU A O 1
ATOM 1037 N N . GLY A 1 128 ? -20.135 4.971 14.338 1.00 87.25 128 GLY A N 1
ATOM 1038 C CA . GLY A 1 128 ? -20.091 6.412 14.089 1.00 87.25 128 GLY A CA 1
ATOM 1039 C C . GLY A 1 128 ? -19.728 6.764 12.647 1.00 87.25 128 GLY A C 1
ATOM 1040 O O . GLY A 1 128 ? -18.937 6.082 12.000 1.00 87.25 128 GLY A O 1
ATOM 1041 N N . GLU A 1 129 ? -20.290 7.868 12.149 1.00 84.06 129 GLU A N 1
ATOM 1042 C CA . GLU A 1 129 ? -20.119 8.310 10.754 1.00 84.06 129 GLU A CA 1
ATOM 1043 C C . GLU A 1 129 ? -18.651 8.579 10.379 1.00 84.06 129 GLU A C 1
ATOM 1045 O O . GLU A 1 129 ? -18.266 8.432 9.222 1.00 84.06 129 GLU A O 1
ATOM 1050 N N . MET A 1 130 ? -17.809 8.906 11.365 1.00 88.75 130 MET A N 1
ATOM 1051 C CA . MET A 1 130 ? -16.378 9.158 11.167 1.00 88.75 130 MET A CA 1
ATOM 1052 C C . MET A 1 130 ? -15.543 7.906 10.840 1.00 88.75 130 MET A C 1
ATOM 1054 O O . MET A 1 130 ? -14.378 8.048 10.473 1.00 88.75 130 MET A O 1
ATOM 1058 N N . PHE A 1 131 ? -16.095 6.698 11.005 1.00 91.19 131 PHE A N 1
ATOM 1059 C CA . PHE A 1 131 ? -15.407 5.424 10.748 1.00 91.19 131 PHE A CA 1
ATOM 1060 C C . PHE A 1 131 ? -15.993 4.672 9.548 1.00 91.19 131 PHE A C 1
ATOM 1062 O O . PHE A 1 131 ? -15.947 3.441 9.492 1.00 91.19 131 PHE A O 1
ATOM 1069 N N . GLY A 1 132 ? -16.557 5.411 8.589 1.00 90.19 132 GLY A N 1
ATOM 1070 C CA . GLY A 1 132 ? -17.029 4.843 7.333 1.00 90.19 132 GLY A CA 1
ATOM 1071 C C . GLY A 1 132 ? -15.910 4.181 6.519 1.00 90.19 132 GLY A C 1
ATOM 1072 O O . GLY A 1 132 ? -14.728 4.217 6.861 1.00 90.19 132 GLY A O 1
ATOM 1073 N N . SER A 1 133 ? -16.281 3.600 5.377 1.00 90.31 133 SER A N 1
ATOM 1074 C CA . SER A 1 133 ? -15.345 2.904 4.475 1.00 90.31 133 SER A CA 1
ATOM 1075 C C . SER A 1 133 ? -14.183 3.775 3.978 1.00 90.31 133 SER A C 1
ATOM 1077 O O . SER A 1 133 ? -13.136 3.247 3.608 1.00 90.31 133 SER A O 1
ATOM 1079 N N . TYR A 1 134 ? -14.353 5.097 3.971 1.00 92.00 134 TYR A N 1
ATOM 1080 C CA . TYR A 1 134 ? -13.310 6.067 3.661 1.00 92.00 134 TYR A CA 1
ATOM 1081 C C . TYR A 1 134 ? -13.573 7.364 4.433 1.00 92.00 134 TYR A C 1
ATOM 1083 O O . TYR A 1 134 ? -14.664 7.928 4.343 1.00 92.00 134 TYR A O 1
ATOM 1091 N N . SER A 1 135 ? -12.609 7.826 5.232 1.00 93.00 135 SER A N 1
ATOM 1092 C CA . SER A 1 135 ? -12.784 9.000 6.098 1.00 93.00 135 SER A CA 1
ATOM 1093 C C . SER A 1 135 ? -11.467 9.738 6.327 1.00 93.00 135 SER A C 1
ATOM 1095 O O . SER A 1 135 ? -10.398 9.128 6.359 1.00 93.00 135 SER A O 1
ATOM 1097 N N . PHE A 1 136 ? -11.565 11.055 6.513 1.00 93.25 136 PHE A N 1
ATOM 1098 C CA . PHE A 1 136 ? -10.461 11.921 6.920 1.00 93.25 136 PHE A CA 1
ATOM 1099 C C . PHE A 1 136 ? -10.713 12.404 8.344 1.00 93.25 136 PHE A C 1
ATOM 1101 O O . PHE A 1 136 ? -11.773 12.956 8.635 1.00 93.25 136 PHE A O 1
ATOM 1108 N N . ILE A 1 137 ? -9.738 12.187 9.224 1.00 92.31 137 ILE A N 1
ATOM 1109 C CA . ILE A 1 137 ? -9.775 12.670 10.603 1.00 92.31 137 ILE A CA 1
ATOM 1110 C C . ILE A 1 137 ? -8.819 13.851 10.677 1.00 92.31 137 ILE A C 1
ATOM 1112 O O . ILE A 1 137 ? -7.605 13.667 10.607 1.00 92.31 137 ILE A O 1
ATOM 1116 N N . ASP A 1 138 ? -9.379 15.052 10.780 1.00 91.06 138 ASP A N 1
ATOM 1117 C CA . ASP A 1 138 ? -8.593 16.263 10.983 1.00 91.06 138 ASP A CA 1
ATOM 1118 C C . ASP A 1 138 ? -8.048 16.305 12.418 1.00 91.06 138 ASP A C 1
ATOM 1120 O O . ASP A 1 138 ? -8.788 16.124 13.389 1.00 91.06 138 ASP A O 1
ATOM 1124 N N . VAL A 1 139 ? -6.739 16.515 12.552 1.00 89.44 139 VAL A N 1
ATOM 1125 C CA . VAL A 1 139 ? -6.018 16.531 13.832 1.00 89.44 139 VAL A CA 1
ATOM 1126 C C . VAL A 1 139 ? -5.482 17.944 14.058 1.00 89.44 139 VAL A C 1
ATOM 1128 O O . VAL A 1 139 ? -4.287 18.203 13.938 1.00 89.44 139 VAL A O 1
ATOM 1131 N N . ALA A 1 140 ? -6.395 18.862 14.384 1.00 79.75 140 ALA A N 1
ATOM 1132 C CA . ALA A 1 140 ? -6.139 20.305 14.426 1.00 79.75 140 ALA A CA 1
ATOM 1133 C C . ALA A 1 140 ? -4.999 20.738 15.374 1.00 79.75 140 ALA A C 1
ATOM 1135 O O . ALA A 1 140 ? -4.272 21.681 15.074 1.00 79.75 140 ALA A O 1
ATOM 1136 N N . ASP A 1 141 ? -4.809 20.045 16.502 1.00 79.06 141 ASP A N 1
ATOM 1137 C CA . ASP A 1 141 ? -3.753 20.361 17.480 1.00 79.06 141 ASP A CA 1
ATOM 1138 C C . ASP A 1 141 ? -2.412 19.663 17.187 1.00 79.06 141 ASP A C 1
ATOM 1140 O O . ASP A 1 141 ? -1.451 19.789 17.953 1.00 79.06 141 ASP A O 1
ATOM 1144 N N . GLY A 1 142 ? -2.331 18.903 16.091 1.00 76.31 142 GLY A N 1
ATOM 1145 C CA . GLY A 1 142 ? -1.111 18.233 15.664 1.00 76.31 142 GLY A CA 1
ATOM 1146 C C . GLY A 1 142 ? -0.032 19.230 15.260 1.00 76.31 142 GLY A C 1
ATOM 1147 O O . GLY A 1 142 ? -0.274 20.145 14.478 1.00 76.31 142 GLY A O 1
ATOM 1148 N N . ARG A 1 143 ? 1.181 19.042 15.783 1.00 79.50 143 ARG A N 1
ATOM 1149 C CA . ARG A 1 143 ? 2.362 19.798 15.359 1.00 79.50 143 ARG A CA 1
ATOM 1150 C C . ARG A 1 143 ? 3.462 18.832 14.968 1.00 79.50 143 ARG A C 1
ATOM 1152 O O . ARG A 1 143 ? 3.793 17.936 15.744 1.00 79.50 143 ARG A O 1
ATOM 1159 N N . GLU A 1 144 ? 4.022 19.030 13.778 1.00 82.56 144 GLU A N 1
ATOM 1160 C CA . GLU A 1 144 ? 5.203 18.287 13.358 1.00 82.56 144 GLU A CA 1
ATOM 1161 C C . GLU A 1 144 ? 6.414 18.655 14.227 1.00 82.56 144 GLU A C 1
ATOM 1163 O O . GLU A 1 144 ? 6.801 19.818 14.361 1.00 82.56 144 GLU A O 1
ATOM 1168 N N . GLU A 1 145 ? 7.038 17.638 14.801 1.00 82.44 145 GLU A N 1
ATOM 1169 C CA . GLU A 1 145 ? 8.339 17.716 15.443 1.00 82.44 145 GLU A CA 1
ATOM 1170 C C . GLU A 1 145 ? 9.401 17.225 14.453 1.00 82.44 145 GLU A C 1
ATOM 1172 O O . GLU A 1 145 ? 9.169 16.324 13.638 1.00 82.44 145 GLU A O 1
ATOM 1177 N N . LYS A 1 146 ? 10.574 17.860 14.485 1.00 78.25 146 LYS A N 1
ATOM 1178 C CA . LYS A 1 146 ? 11.722 17.490 13.651 1.00 78.25 146 LYS A CA 1
ATOM 1179 C C . LYS A 1 146 ? 12.801 16.937 14.556 1.00 78.25 146 LYS A C 1
ATOM 1181 O O . LYS A 1 146 ? 13.136 17.567 15.552 1.00 78.25 146 LYS A O 1
ATOM 1186 N N . ASP A 1 147 ? 13.340 15.792 14.163 1.00 68.81 147 ASP A N 1
ATOM 1187 C CA . ASP A 1 147 ? 14.524 15.225 14.804 1.00 68.81 147 ASP A CA 1
ATOM 1188 C C . ASP A 1 147 ? 15.745 16.147 14.599 1.00 68.81 147 ASP A C 1
ATOM 1190 O O . ASP A 1 147 ? 15.731 16.997 13.698 1.00 68.81 147 ASP A O 1
ATOM 1194 N N . ASP A 1 148 ? 16.802 15.972 15.393 1.00 58.06 148 ASP A N 1
ATOM 1195 C CA . ASP A 1 148 ? 17.990 16.845 15.429 1.00 58.06 148 ASP A CA 1
ATOM 1196 C C . ASP A 1 148 ? 18.635 17.014 14.038 1.00 58.06 148 ASP A C 1
ATOM 1198 O O . ASP A 1 148 ? 19.036 18.113 13.642 1.00 58.06 148 ASP A O 1
ATOM 1202 N N . ASP A 1 149 ? 18.624 15.949 13.232 1.00 60.75 149 ASP A N 1
ATOM 1203 C CA . ASP A 1 149 ? 19.138 15.939 11.857 1.00 60.75 149 ASP A CA 1
ATOM 1204 C C . ASP A 1 149 ? 18.151 16.497 10.808 1.00 60.75 149 ASP A C 1
ATOM 1206 O O . ASP A 1 149 ? 18.450 16.516 9.610 1.00 60.75 149 ASP A O 1
ATOM 1210 N N . ARG A 1 150 ? 16.944 16.921 11.212 1.00 60.88 150 ARG A N 1
ATOM 1211 C CA . ARG A 1 150 ? 15.817 17.411 10.379 1.00 60.88 150 ARG A CA 1
ATOM 1212 C C . ARG A 1 150 ? 15.355 16.476 9.254 1.00 60.88 150 ARG A C 1
ATOM 1214 O O . ARG A 1 150 ? 14.546 16.872 8.412 1.00 60.88 150 ARG A O 1
ATOM 1221 N N . ARG A 1 151 ? 15.861 15.243 9.210 1.00 65.94 151 ARG A N 1
ATOM 1222 C CA . ARG A 1 151 ? 15.545 14.241 8.176 1.00 65.94 151 ARG A CA 1
ATOM 1223 C C . ARG A 1 151 ? 14.288 13.443 8.480 1.00 65.94 151 ARG A C 1
ATOM 1225 O O . ARG A 1 151 ? 13.711 12.862 7.566 1.00 65.94 151 ARG A O 1
ATOM 1232 N N . SER A 1 152 ? 13.871 13.427 9.739 1.00 72.50 152 SER A N 1
ATOM 1233 C CA . SER A 1 152 ? 12.690 12.711 10.186 1.00 72.50 152 SER A CA 1
ATOM 1234 C C . SER A 1 152 ? 11.684 13.674 10.796 1.00 72.50 152 SER A C 1
ATOM 1236 O O . SER A 1 152 ? 12.066 14.626 11.481 1.00 72.50 152 SER A O 1
ATOM 1238 N N . ARG A 1 153 ? 10.405 13.434 10.505 1.00 84.50 153 ARG A N 1
ATOM 1239 C CA . ARG A 1 153 ? 9.280 14.189 11.049 1.00 84.50 153 ARG A CA 1
ATOM 1240 C C . ARG A 1 153 ? 8.375 13.247 11.815 1.00 84.50 153 ARG A C 1
ATOM 1242 O O . ARG A 1 153 ? 8.173 12.104 11.395 1.00 84.50 153 ARG A O 1
ATOM 1249 N N . THR A 1 154 ? 7.837 13.736 12.915 1.00 89.81 154 THR A N 1
ATOM 1250 C CA . THR A 1 154 ? 6.897 13.008 13.765 1.00 89.81 154 THR A CA 1
ATOM 1251 C C . THR A 1 154 ? 5.775 13.945 14.176 1.00 89.81 154 THR A C 1
ATOM 1253 O O . THR A 1 154 ? 5.929 15.159 14.168 1.00 89.81 154 THR A O 1
ATOM 1256 N N . ASN A 1 155 ? 4.615 13.392 14.499 1.00 93.19 155 ASN A N 1
ATOM 1257 C CA . ASN A 1 155 ? 3.494 14.150 15.035 1.00 93.19 155 ASN A CA 1
ATOM 1258 C C . ASN A 1 155 ? 2.855 13.297 16.122 1.00 93.19 155 ASN A C 1
ATOM 1260 O O . ASN A 1 155 ? 2.123 12.345 15.837 1.00 93.19 155 ASN A O 1
ATOM 1264 N N . MET A 1 156 ? 3.181 13.606 17.377 1.00 93.56 156 MET A N 1
ATOM 1265 C CA . MET A 1 156 ? 2.776 12.791 18.523 1.00 93.56 156 MET A CA 1
ATOM 1266 C C . MET A 1 156 ? 1.271 12.849 18.802 1.00 93.56 156 MET A C 1
ATOM 1268 O O . MET A 1 156 ? 0.732 11.915 19.399 1.00 93.56 156 MET A O 1
ATOM 1272 N N . VAL A 1 157 ? 0.578 13.893 18.334 1.00 94.00 157 VAL A N 1
ATOM 1273 C CA . VAL A 1 157 ? -0.886 13.973 18.413 1.00 94.00 157 VAL A CA 1
ATOM 1274 C C . VAL A 1 157 ? -1.511 12.979 17.439 1.00 94.00 157 VAL A C 1
ATOM 1276 O O . VAL A 1 157 ? -2.364 12.194 17.847 1.00 94.00 157 VAL A O 1
ATOM 1279 N N . GLU A 1 158 ? -1.020 12.907 16.197 1.00 95.25 158 GLU A N 1
ATOM 1280 C CA . GLU A 1 158 ? -1.432 11.850 15.263 1.00 95.25 158 GLU A CA 1
ATOM 1281 C C . GLU A 1 158 ? -1.128 10.452 15.821 1.00 95.25 158 GLU A C 1
ATOM 1283 O O . GLU A 1 158 ? -1.980 9.568 15.744 1.00 95.25 158 GLU A O 1
ATOM 1288 N N . VAL A 1 159 ? 0.038 10.245 16.456 1.00 95.75 159 VAL A N 1
ATOM 1289 C CA . VAL A 1 159 ? 0.349 8.968 17.130 1.00 95.75 159 VAL A CA 1
ATOM 1290 C C . VAL A 1 159 ? -0.711 8.640 18.186 1.00 95.75 159 VAL A C 1
ATOM 1292 O O . VAL A 1 159 ? -1.189 7.507 18.247 1.00 95.75 159 VAL A O 1
ATOM 1295 N N . ALA A 1 160 ? -1.111 9.611 19.010 1.00 95.88 160 ALA A N 1
ATOM 1296 C CA . ALA A 1 160 ? -2.135 9.412 20.033 1.00 95.88 160 ALA A CA 1
ATOM 1297 C C . ALA A 1 160 ? -3.514 9.081 19.433 1.00 95.88 160 ALA A C 1
ATOM 1299 O O . ALA A 1 160 ? -4.209 8.200 19.952 1.00 95.88 160 ALA A O 1
ATOM 1300 N N . VAL A 1 161 ? -3.890 9.723 18.323 1.00 96.19 161 VAL A N 1
ATOM 1301 C CA . VAL A 1 161 ? -5.124 9.418 17.578 1.00 96.19 161 VAL A CA 1
ATOM 1302 C C . VAL A 1 161 ? -5.085 7.988 17.041 1.00 96.19 161 VAL A C 1
ATOM 1304 O O . VAL A 1 161 ? -5.999 7.211 17.312 1.00 96.19 161 VAL A O 1
ATOM 1307 N N . VAL A 1 162 ? -3.996 7.590 16.376 1.00 97.06 162 VAL A N 1
ATOM 1308 C CA . VAL A 1 162 ? -3.803 6.220 15.867 1.00 97.06 162 VAL A CA 1
ATOM 1309 C C . VAL A 1 162 ? -3.928 5.192 16.993 1.00 97.06 162 VAL A C 1
ATOM 1311 O O . VAL A 1 162 ? -4.658 4.211 16.859 1.00 97.06 162 VAL A O 1
ATOM 1314 N N . VAL A 1 163 ? -3.257 5.419 18.125 1.00 97.06 163 VAL A N 1
ATOM 1315 C CA . VAL A 1 163 ? -3.322 4.528 19.296 1.00 97.06 163 VAL A CA 1
ATOM 1316 C C . VAL A 1 163 ? -4.751 4.428 19.835 1.00 97.06 163 VAL A C 1
ATOM 1318 O O . VAL A 1 163 ? -5.178 3.346 20.240 1.00 97.06 163 VAL A O 1
ATOM 1321 N N . THR A 1 164 ? -5.498 5.532 19.829 1.00 96.81 164 THR A N 1
ATOM 1322 C CA . THR A 1 164 ? -6.896 5.569 20.278 1.00 96.81 164 THR A CA 1
ATOM 1323 C C . THR A 1 164 ? -7.787 4.732 19.366 1.00 96.81 164 THR A C 1
ATOM 1325 O O . THR A 1 164 ? -8.518 3.877 19.864 1.00 96.81 164 THR A O 1
ATOM 1328 N N . ILE A 1 165 ? -7.661 4.889 18.046 1.00 96.88 165 ILE A N 1
ATOM 1329 C CA . ILE A 1 165 ? -8.410 4.092 17.063 1.00 96.88 165 ILE A CA 1
ATOM 1330 C C . ILE A 1 165 ? -8.068 2.605 17.213 1.00 96.88 165 ILE A C 1
ATOM 1332 O O . ILE A 1 165 ? -8.965 1.771 17.309 1.00 96.88 165 ILE A O 1
ATOM 1336 N N . VAL A 1 166 ? -6.780 2.259 17.316 1.00 96.88 166 VAL A N 1
ATOM 1337 C CA . VAL A 1 166 ? -6.334 0.869 17.524 1.00 96.88 166 VAL A CA 1
ATOM 1338 C C . VAL A 1 166 ? -6.913 0.281 18.811 1.00 96.88 166 VAL A C 1
ATOM 1340 O O . VAL A 1 166 ? -7.355 -0.867 18.820 1.00 96.88 166 VAL A O 1
ATOM 1343 N N . LYS A 1 167 ? -6.958 1.060 19.896 1.00 96.06 167 LYS A N 1
ATOM 1344 C CA . LYS A 1 167 ? -7.567 0.632 21.158 1.00 96.06 167 LYS A CA 1
ATOM 1345 C C . LYS A 1 167 ? -9.065 0.360 21.002 1.00 96.06 167 LYS A C 1
ATOM 1347 O O . LYS A 1 167 ? -9.532 -0.651 21.518 1.00 96.06 167 LYS A O 1
ATOM 1352 N N . MET A 1 168 ? -9.803 1.228 20.312 1.00 96.19 168 MET A N 1
ATOM 1353 C CA . MET A 1 168 ? -11.233 1.022 20.047 1.00 96.19 168 MET A CA 1
ATOM 1354 C C . MET A 1 168 ? -11.458 -0.245 19.212 1.00 96.19 168 MET A C 1
ATOM 1356 O O . MET A 1 168 ? -12.273 -1.089 19.575 1.00 96.19 168 MET A O 1
ATOM 1360 N N . LEU A 1 169 ? -10.661 -0.440 18.156 1.00 95.81 169 LEU A N 1
ATOM 1361 C CA . LEU A 1 169 ? -10.718 -1.642 17.317 1.00 95.81 169 LEU A CA 1
ATOM 1362 C C . LEU A 1 169 ? -10.426 -2.913 18.110 1.00 95.81 169 LEU A C 1
ATOM 1364 O O . LEU A 1 169 ? -11.094 -3.926 17.925 1.00 95.81 169 LEU A O 1
ATOM 1368 N N . HIS A 1 170 ? -9.450 -2.864 19.017 1.00 95.25 170 HIS A N 1
ATOM 1369 C CA . HIS A 1 170 ? -9.151 -3.984 19.900 1.00 95.25 170 HIS A CA 1
ATOM 1370 C C . HIS A 1 170 ? -10.343 -4.320 20.808 1.00 95.25 170 HIS A C 1
ATOM 1372 O O . HIS A 1 170 ? -10.636 -5.493 21.010 1.00 95.25 170 HIS A O 1
ATOM 1378 N N . GLN A 1 171 ? -11.054 -3.319 21.336 1.00 94.31 171 GLN A N 1
ATOM 1379 C CA . GLN A 1 171 ? -12.233 -3.540 22.182 1.00 94.31 171 GLN A CA 1
ATOM 1380 C C . GLN A 1 171 ? -13.382 -4.212 21.414 1.00 94.31 171 GLN A C 1
ATOM 1382 O O . GLN A 1 171 ? -13.981 -5.156 21.929 1.00 94.31 171 GLN A O 1
ATOM 1387 N N . GLU A 1 172 ? -13.666 -3.789 20.180 1.00 94.44 172 GLU A N 1
ATOM 1388 C CA . GLU A 1 172 ? -14.687 -4.439 19.339 1.00 94.44 172 GLU A CA 1
ATOM 1389 C C . GLU A 1 172 ? -14.262 -5.840 18.882 1.00 94.44 172 GLU A C 1
ATOM 1391 O O . GLU A 1 172 ? -15.056 -6.791 18.865 1.00 94.44 172 GLU A O 1
ATOM 1396 N N . TRP A 1 173 ? -12.976 -6.011 18.583 1.00 94.38 173 TRP A N 1
ATOM 1397 C CA . TRP A 1 173 ? -12.404 -7.322 18.317 1.00 94.38 173 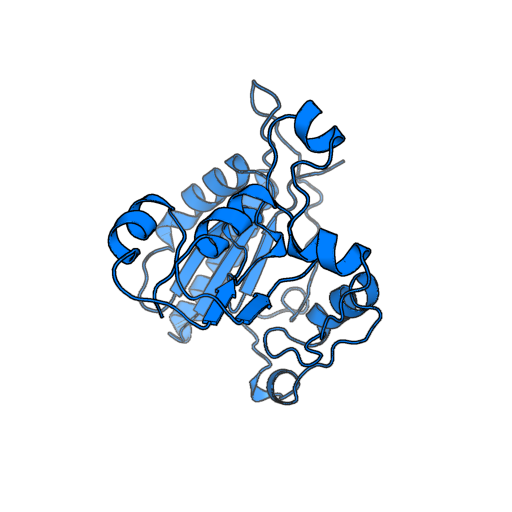TRP A CA 1
ATOM 1398 C C . TRP A 1 173 ? -12.531 -8.258 19.527 1.00 94.38 173 TRP A C 1
ATOM 1400 O O . TRP A 1 173 ? -12.857 -9.430 19.360 1.00 94.38 173 TRP A O 1
ATOM 1410 N N . GLU A 1 174 ? -12.331 -7.777 20.756 1.00 93.12 174 GLU A N 1
ATOM 1411 C CA . GLU A 1 174 ? -12.472 -8.614 21.950 1.00 93.12 174 GLU A CA 1
ATOM 1412 C C . GLU A 1 174 ? -13.891 -9.151 22.145 1.00 93.12 174 GLU A C 1
ATOM 1414 O O . GLU A 1 174 ? -14.035 -10.270 22.641 1.00 93.12 174 GLU A O 1
ATOM 1419 N N . LYS A 1 175 ? -14.914 -8.404 21.718 1.00 93.19 175 LYS A N 1
ATOM 1420 C CA . LYS A 1 175 ? -16.318 -8.835 21.775 1.00 93.19 175 LYS A CA 1
ATOM 1421 C C . LYS A 1 175 ? -16.647 -9.878 20.709 1.00 93.19 175 LYS A C 1
ATOM 1423 O O . LYS A 1 175 ? -17.336 -10.851 20.999 1.00 93.19 175 LYS A O 1
ATOM 1428 N N . SER A 1 176 ? -16.176 -9.669 19.480 1.00 91.38 176 SER A N 1
ATOM 1429 C CA . SER A 1 176 ? -16.539 -10.509 18.328 1.00 91.38 176 SER A CA 1
ATOM 1430 C C . SER A 1 176 ? -15.615 -11.710 18.118 1.00 91.38 176 SER A C 1
ATOM 1432 O O . SER A 1 176 ? -16.053 -12.739 17.613 1.00 91.38 176 SER A O 1
ATOM 1434 N N . LYS A 1 177 ? -14.331 -11.576 18.472 1.00 90.12 177 LYS A N 1
ATOM 1435 C CA . LYS A 1 177 ? -13.233 -12.520 18.191 1.00 90.12 177 LYS A CA 1
ATOM 1436 C C . LYS A 1 177 ? -13.073 -12.895 16.713 1.00 90.12 177 LYS A C 1
ATOM 1438 O O . LYS A 1 177 ? -12.404 -13.875 16.386 1.00 90.12 177 LYS A O 1
ATOM 1443 N N . ASN A 1 178 ? -13.626 -12.090 15.809 1.00 91.00 178 ASN A N 1
ATOM 1444 C CA . ASN A 1 178 ? -13.459 -12.274 14.374 1.00 91.00 178 ASN A CA 1
ATOM 1445 C C . ASN A 1 178 ? -12.053 -11.865 13.940 1.00 91.00 178 ASN A C 1
ATOM 1447 O O . ASN A 1 178 ? -11.474 -10.932 14.486 1.00 91.00 178 ASN A O 1
ATOM 1451 N N . LYS A 1 179 ? -11.501 -12.539 12.927 1.00 93.12 179 LYS A N 1
ATOM 1452 C CA . LYS A 1 179 ? -10.185 -12.167 12.398 1.00 93.12 179 LYS A CA 1
ATOM 1453 C C . LYS A 1 179 ? -10.218 -10.739 11.854 1.00 93.12 179 LYS A C 1
ATOM 1455 O O . LYS A 1 179 ? -11.059 -10.422 11.016 1.00 93.12 179 LYS A O 1
ATOM 1460 N N . LEU A 1 180 ? -9.276 -9.920 12.305 1.00 93.62 180 LEU A N 1
ATOM 1461 C CA . LEU A 1 180 ? -9.135 -8.526 11.918 1.00 93.62 180 LEU A CA 1
ATOM 1462 C C . LEU A 1 180 ? -7.680 -8.221 11.580 1.00 93.62 180 LEU A C 1
ATOM 1464 O O . LEU A 1 180 ? -6.768 -8.497 12.363 1.00 93.62 180 LEU A O 1
ATOM 1468 N N . THR A 1 181 ? -7.470 -7.636 10.404 1.00 95.19 181 THR A N 1
ATOM 1469 C CA . THR A 1 181 ? -6.158 -7.161 9.968 1.00 95.19 181 THR A CA 1
ATOM 1470 C C . THR A 1 181 ? -6.139 -5.643 9.827 1.00 95.19 181 THR A C 1
ATOM 1472 O O . THR A 1 181 ? -7.008 -5.059 9.184 1.00 95.19 181 THR A O 1
ATOM 1475 N N . ILE A 1 182 ? -5.127 -5.000 10.412 1.00 96.38 182 ILE A N 1
ATOM 1476 C CA . ILE A 1 182 ? -4.962 -3.544 10.433 1.00 96.38 182 ILE A CA 1
ATOM 1477 C C . ILE A 1 182 ? -3.578 -3.197 9.878 1.00 96.38 182 ILE A C 1
ATOM 1479 O O . ILE A 1 182 ? -2.555 -3.713 10.334 1.00 96.38 182 ILE A O 1
ATOM 1483 N N . GLY A 1 183 ? -3.532 -2.312 8.890 1.00 96.56 183 GLY A N 1
ATOM 1484 C CA . GLY A 1 183 ? -2.307 -1.690 8.406 1.00 96.56 183 GLY A CA 1
ATOM 1485 C C . GLY A 1 183 ? -2.231 -0.251 8.887 1.00 96.56 183 GLY A C 1
ATOM 1486 O O . GLY A 1 183 ? -3.111 0.541 8.573 1.00 96.56 183 GLY A O 1
ATOM 1487 N N . VAL A 1 184 ? -1.178 0.104 9.615 1.00 97.12 184 VAL A N 1
ATOM 1488 C CA . VAL A 1 184 ? -0.879 1.501 9.931 1.00 97.12 184 VAL A CA 1
ATOM 1489 C C . VAL A 1 184 ? 0.304 1.943 9.086 1.00 97.12 184 VAL A C 1
ATOM 1491 O O . VAL A 1 184 ? 1.374 1.328 9.120 1.00 97.12 184 VAL A O 1
ATOM 1494 N N . VAL A 1 185 ? 0.103 2.994 8.301 1.00 96.44 185 VAL A N 1
ATOM 1495 C CA . VAL A 1 185 ? 1.054 3.447 7.290 1.00 96.44 185 VAL A CA 1
ATOM 1496 C C . VAL A 1 185 ? 1.418 4.903 7.542 1.00 96.44 185 VAL A C 1
ATOM 1498 O O . VAL A 1 185 ? 0.562 5.719 7.871 1.00 96.44 185 VAL A O 1
ATOM 1501 N N . SER A 1 186 ? 2.695 5.243 7.383 1.00 94.94 186 SER A N 1
ATOM 1502 C CA . SER A 1 186 ? 3.153 6.635 7.381 1.00 94.94 186 SER A CA 1
ATOM 1503 C C . SER A 1 186 ? 4.298 6.842 6.390 1.00 94.94 186 SER A C 1
ATOM 1505 O O . SER A 1 186 ? 4.984 5.897 6.003 1.00 94.94 186 SER A O 1
ATOM 1507 N N . LEU A 1 187 ? 4.520 8.086 5.970 1.00 89.31 187 LEU A N 1
ATOM 1508 C CA . LEU A 1 187 ? 5.655 8.470 5.124 1.00 89.31 187 LEU A CA 1
ATOM 1509 C C . LEU A 1 187 ? 6.988 8.454 5.884 1.00 89.31 187 LEU A C 1
ATOM 1511 O O . LEU A 1 187 ? 8.043 8.287 5.277 1.00 89.31 187 LEU A O 1
ATOM 1515 N N . TYR A 1 188 ? 6.954 8.625 7.208 1.00 90.00 188 TYR A N 1
ATOM 1516 C CA . TYR A 1 188 ? 8.151 8.857 8.013 1.00 90.00 188 TYR A CA 1
ATOM 1517 C C . TYR A 1 188 ? 8.490 7.654 8.889 1.00 90.00 188 TYR A C 1
ATOM 1519 O O . TYR A 1 188 ? 7.675 7.185 9.683 1.00 90.00 188 TYR A O 1
ATOM 1527 N N . ALA A 1 189 ? 9.733 7.176 8.787 1.00 90.75 189 ALA A N 1
ATOM 1528 C CA . ALA A 1 189 ? 10.198 6.016 9.543 1.00 90.75 189 ALA A CA 1
ATOM 1529 C C . ALA A 1 189 ? 10.160 6.233 11.069 1.00 90.75 189 ALA A C 1
ATOM 1531 O O . ALA A 1 189 ? 9.819 5.300 11.794 1.00 90.75 189 ALA A O 1
ATOM 1532 N N . ALA A 1 190 ? 10.440 7.445 11.570 1.00 91.50 190 ALA A N 1
ATOM 1533 C CA . ALA A 1 190 ? 10.314 7.712 13.008 1.00 91.50 190 ALA A CA 1
ATOM 1534 C C . ALA A 1 190 ? 8.854 7.716 13.477 1.00 91.50 190 ALA A C 1
ATOM 1536 O O . ALA A 1 190 ? 8.568 7.195 14.551 1.00 91.50 190 ALA A O 1
ATOM 1537 N N . GLN A 1 191 ? 7.915 8.212 12.662 1.00 94.25 191 GLN A N 1
ATOM 1538 C CA . GLN A 1 191 ? 6.488 8.120 12.985 1.00 94.25 191 GLN A CA 1
ATOM 1539 C C . GLN A 1 191 ? 6.059 6.652 13.107 1.00 94.25 191 GLN A C 1
ATOM 1541 O O . GLN A 1 191 ? 5.406 6.269 14.075 1.00 94.25 191 GLN A O 1
ATOM 1546 N N . VAL A 1 192 ? 6.487 5.806 12.163 1.00 94.81 192 VAL A N 1
ATOM 1547 C CA . VAL A 1 192 ? 6.267 4.350 12.210 1.00 94.81 192 VAL A CA 1
ATOM 1548 C C . VAL A 1 192 ? 6.828 3.741 13.495 1.00 94.81 192 VAL A C 1
ATOM 1550 O O . VAL A 1 192 ? 6.157 2.912 14.110 1.00 94.81 192 VAL A O 1
ATOM 1553 N N . LEU A 1 193 ? 8.032 4.146 13.909 1.00 94.25 193 LEU A N 1
ATOM 1554 C CA . LEU A 1 193 ? 8.659 3.662 15.138 1.00 94.25 193 LEU A CA 1
ATOM 1555 C C . LEU A 1 193 ? 7.825 4.032 16.372 1.00 94.25 193 LEU A C 1
ATOM 1557 O O . LEU A 1 193 ? 7.440 3.140 17.125 1.00 94.25 193 LEU A O 1
ATOM 1561 N N . HIS A 1 194 ? 7.466 5.309 16.533 1.00 94.94 194 HIS A N 1
ATOM 1562 C CA . HIS A 1 194 ? 6.673 5.768 17.678 1.00 94.94 194 HIS A CA 1
ATOM 1563 C C . HIS A 1 194 ? 5.288 5.130 17.741 1.00 94.94 194 HIS A C 1
ATOM 1565 O O . HIS A 1 194 ? 4.836 4.744 18.820 1.00 94.94 194 HIS A O 1
ATOM 1571 N N . ILE A 1 195 ? 4.614 4.980 16.597 1.00 96.12 195 ILE A N 1
ATOM 1572 C CA . ILE A 1 195 ? 3.332 4.274 16.539 1.00 96.12 195 ILE A CA 1
ATOM 1573 C C . ILE A 1 195 ? 3.517 2.838 17.027 1.00 96.12 195 ILE A C 1
ATOM 1575 O O . ILE A 1 195 ? 2.798 2.416 17.933 1.00 96.12 195 ILE A O 1
ATOM 1579 N N . ARG A 1 196 ? 4.493 2.107 16.471 1.00 95.62 196 ARG A N 1
ATOM 1580 C CA . ARG A 1 196 ? 4.750 0.705 16.824 1.00 95.62 196 ARG A CA 1
ATOM 1581 C C . ARG A 1 196 ? 5.020 0.545 18.319 1.00 95.62 196 ARG A C 1
ATOM 1583 O O . ARG A 1 196 ? 4.391 -0.287 18.963 1.00 95.62 196 ARG A O 1
ATOM 1590 N N . GLU A 1 197 ? 5.878 1.385 18.892 1.00 95.25 197 GLU A N 1
ATOM 1591 C CA . GLU A 1 197 ? 6.180 1.370 20.330 1.00 95.25 197 GLU A CA 1
ATOM 1592 C C . GLU A 1 197 ? 4.926 1.554 21.197 1.00 95.25 197 GLU A C 1
ATOM 1594 O O . GLU A 1 197 ? 4.747 0.858 22.198 1.00 95.25 197 GLU A O 1
ATOM 1599 N N . LYS A 1 198 ? 4.027 2.474 20.823 1.00 95.69 198 LYS A N 1
ATOM 1600 C CA . LYS A 1 198 ? 2.820 2.773 21.614 1.00 95.69 198 LYS A CA 1
ATOM 1601 C C . LYS A 1 198 ? 1.719 1.724 21.473 1.00 95.69 198 LYS A C 1
ATOM 1603 O O . LYS A 1 198 ? 0.907 1.585 22.399 1.00 95.69 198 LYS A O 1
ATOM 1608 N N . ILE A 1 199 ? 1.681 0.999 20.355 1.00 94.88 199 ILE A N 1
ATOM 1609 C CA . ILE A 1 199 ? 0.671 -0.036 20.104 1.00 94.88 199 ILE A CA 1
ATOM 1610 C C . ILE A 1 199 ? 1.155 -1.461 20.378 1.00 94.88 199 ILE A C 1
ATOM 1612 O O . ILE A 1 199 ? 0.318 -2.355 20.384 1.00 94.88 199 ILE A O 1
ATOM 1616 N N . ALA A 1 200 ? 2.441 -1.678 20.676 1.00 91.94 200 ALA A N 1
ATOM 1617 C CA . ALA A 1 200 ? 3.036 -3.004 20.891 1.00 91.94 200 ALA A CA 1
ATOM 1618 C C . ALA A 1 200 ? 2.240 -3.904 21.859 1.00 91.94 200 ALA A C 1
ATOM 1620 O O . ALA A 1 200 ? 2.131 -5.106 21.659 1.00 91.94 200 ALA A O 1
ATOM 1621 N N . ARG A 1 201 ? 1.600 -3.326 22.885 1.00 89.81 201 ARG A N 1
ATOM 1622 C CA . ARG A 1 201 ? 0.734 -4.063 23.833 1.00 89.81 201 ARG A CA 1
ATOM 1623 C C . ARG A 1 201 ? -0.518 -4.708 23.214 1.00 89.81 201 ARG A C 1
ATOM 1625 O O . ARG A 1 201 ? -1.158 -5.525 23.874 1.00 89.81 201 ARG A O 1
ATOM 1632 N N . TYR A 1 202 ? -0.904 -4.283 22.014 1.00 87.75 202 TYR A N 1
ATOM 1633 C CA . TYR A 1 202 ? -2.043 -4.800 21.255 1.00 87.75 202 TYR A CA 1
ATOM 1634 C C . TYR A 1 202 ? -1.611 -5.769 20.144 1.00 87.75 202 TYR A C 1
ATOM 1636 O O . TYR A 1 202 ? -2.474 -6.415 19.555 1.00 87.75 202 TYR A O 1
ATOM 1644 N N . GLU A 1 203 ? -0.311 -5.860 19.840 1.00 79.31 203 GLU A N 1
ATOM 1645 C CA . GLU A 1 203 ? 0.226 -6.784 18.836 1.00 79.31 203 GLU A CA 1
ATOM 1646 C C . GLU A 1 203 ? 0.208 -8.245 19.351 1.00 79.31 203 GLU A C 1
ATOM 1648 O O . GLU A 1 203 ? 0.005 -8.506 20.538 1.00 79.31 203 GLU A O 1
ATOM 1653 N N . ASP A 1 204 ? 0.379 -9.205 18.435 1.00 69.19 204 ASP A N 1
ATOM 1654 C CA . ASP A 1 204 ? 0.543 -10.646 18.708 1.00 69.19 204 ASP A CA 1
ATOM 1655 C C . ASP A 1 204 ? -0.614 -11.356 19.440 1.00 69.19 204 ASP A C 1
ATOM 1657 O O . ASP A 1 204 ? -0.426 -12.290 20.225 1.00 69.19 204 ASP A O 1
ATOM 1661 N N . ARG A 1 205 ? -1.852 -10.960 19.137 1.00 81.12 205 ARG A N 1
ATOM 1662 C CA . ARG A 1 205 ? -3.068 -11.668 19.567 1.00 81.12 205 ARG A CA 1
ATOM 1663 C C . ARG A 1 205 ? -3.590 -12.556 18.435 1.00 81.12 205 ARG A C 1
ATOM 1665 O O . ARG A 1 205 ? -3.646 -12.133 17.281 1.00 81.12 205 ARG A O 1
ATOM 1672 N N . ASP A 1 206 ? -4.021 -13.775 18.762 1.00 83.81 206 ASP A N 1
ATOM 1673 C CA . ASP A 1 206 ? -4.589 -14.689 17.764 1.00 83.81 206 ASP A CA 1
ATOM 1674 C C . ASP A 1 206 ? -5.850 -14.081 17.133 1.00 83.81 206 ASP A C 1
ATOM 1676 O O . ASP A 1 206 ? -6.846 -13.853 17.812 1.00 83.81 206 ASP A O 1
ATOM 1680 N N . GLY A 1 207 ? -5.789 -13.770 15.838 1.00 89.06 207 GLY A N 1
ATOM 1681 C CA . GLY A 1 207 ? -6.881 -13.144 15.094 1.00 89.06 207 GLY A CA 1
ATOM 1682 C C . GLY A 1 207 ? -6.918 -11.610 15.094 1.00 89.06 207 GLY A C 1
ATOM 1683 O O . GLY A 1 207 ? -7.784 -11.071 14.414 1.00 89.06 207 GLY A O 1
ATOM 1684 N N . PHE A 1 208 ? -5.996 -10.901 15.755 1.00 94.19 208 PHE A N 1
ATOM 1685 C CA . PHE A 1 208 ? -5.882 -9.434 15.678 1.00 94.19 208 PHE A CA 1
ATOM 1686 C C . PHE A 1 208 ? -4.470 -9.042 15.242 1.00 94.19 208 PHE A C 1
ATOM 1688 O O . PHE A 1 208 ? -3.524 -9.042 16.028 1.00 94.19 208 PHE A O 1
ATOM 1695 N N . LEU A 1 209 ? -4.318 -8.766 13.946 1.00 94.44 209 LEU A N 1
ATOM 1696 C CA . LEU A 1 209 ? -3.018 -8.596 13.301 1.00 94.44 209 LEU A CA 1
ATOM 1697 C C . LEU A 1 209 ? -2.807 -7.138 12.912 1.00 94.44 209 LEU A C 1
ATOM 1699 O O . LEU A 1 209 ? -3.481 -6.641 12.009 1.00 94.44 209 LEU A O 1
ATOM 1703 N N . ILE A 1 210 ? -1.825 -6.481 13.528 1.00 95.44 210 ILE A N 1
ATOM 1704 C CA . ILE A 1 210 ? -1.434 -5.116 13.173 1.00 95.44 210 ILE A CA 1
ATOM 1705 C C . ILE A 1 210 ? -0.087 -5.132 12.451 1.00 95.44 210 ILE A C 1
ATOM 1707 O O . ILE A 1 210 ? 0.838 -5.847 12.828 1.00 95.44 210 ILE A O 1
ATOM 1711 N N . LYS A 1 211 ? 0.030 -4.337 11.386 1.00 94.50 211 LYS A N 1
ATOM 1712 C CA . LYS A 1 211 ? 1.288 -4.081 10.681 1.00 94.50 211 LYS A CA 1
ATOM 1713 C C . LYS A 1 211 ? 1.524 -2.583 10.595 1.00 94.50 211 LYS A C 1
ATOM 1715 O O . LYS A 1 211 ? 0.802 -1.902 9.875 1.00 94.50 211 LYS A O 1
ATOM 1720 N N . VAL A 1 212 ? 2.565 -2.091 11.261 1.00 95.81 212 VAL A N 1
ATOM 1721 C CA . VAL A 1 212 ? 2.994 -0.686 11.160 1.00 95.81 212 VAL A CA 1
ATOM 1722 C C . VAL A 1 212 ? 4.197 -0.587 10.233 1.00 95.81 212 VAL A C 1
ATOM 1724 O O . VAL A 1 212 ? 5.240 -1.178 10.531 1.00 95.81 212 VAL A O 1
ATOM 1727 N N . LYS A 1 213 ? 4.082 0.120 9.108 1.00 95.38 213 LYS A N 1
ATOM 1728 C CA . LYS A 1 213 ? 5.165 0.245 8.117 1.00 95.38 213 LYS A CA 1
ATOM 1729 C C . LYS A 1 213 ? 5.187 1.612 7.438 1.00 95.38 213 LYS A C 1
ATOM 1731 O O . LYS A 1 213 ? 4.222 2.366 7.500 1.00 95.38 213 LYS A O 1
ATOM 1736 N N . THR A 1 214 ? 6.298 1.914 6.769 1.00 92.75 214 THR A N 1
ATOM 1737 C CA . THR A 1 214 ? 6.343 3.025 5.813 1.00 92.75 214 THR A CA 1
ATOM 1738 C C . THR A 1 214 ? 5.509 2.698 4.569 1.00 92.75 214 THR A C 1
ATOM 1740 O O . THR A 1 214 ? 5.198 1.524 4.347 1.00 92.75 214 THR A O 1
ATOM 1743 N N . ILE A 1 215 ? 5.175 3.701 3.744 1.00 86.75 215 ILE A N 1
ATOM 1744 C CA . ILE A 1 215 ? 4.472 3.483 2.462 1.00 86.75 215 ILE A CA 1
ATOM 1745 C C . ILE A 1 215 ? 5.196 2.433 1.609 1.00 86.75 215 ILE A C 1
ATOM 1747 O O . ILE A 1 215 ? 4.574 1.446 1.219 1.00 86.75 215 ILE A O 1
ATOM 1751 N N . ASP A 1 216 ? 6.511 2.576 1.417 1.00 84.25 216 ASP A N 1
ATOM 1752 C CA . ASP A 1 216 ? 7.309 1.617 0.635 1.00 84.25 216 ASP A CA 1
ATOM 1753 C C . ASP A 1 216 ? 7.250 0.205 1.238 1.00 84.25 216 ASP A C 1
ATOM 1755 O O . ASP A 1 216 ? 7.101 -0.796 0.542 1.00 84.25 216 ASP A O 1
ATOM 1759 N N . GLY A 1 217 ? 7.307 0.101 2.571 1.00 85.31 217 GLY A N 1
ATOM 1760 C CA . GLY A 1 217 ? 7.276 -1.185 3.265 1.00 85.31 217 GLY A CA 1
ATOM 1761 C C . GLY A 1 217 ? 5.916 -1.890 3.223 1.00 85.31 217 GLY A C 1
ATOM 1762 O O . GLY A 1 217 ? 5.851 -3.101 3.483 1.00 85.31 217 GLY A O 1
ATOM 1763 N N . PHE A 1 218 ? 4.836 -1.150 2.954 1.00 87.94 218 PHE A N 1
ATOM 1764 C CA . PHE A 1 218 ? 3.470 -1.669 2.867 1.00 87.94 218 PHE A CA 1
ATOM 1765 C C . PHE A 1 218 ? 3.038 -1.985 1.427 1.00 87.94 218 PHE A C 1
ATOM 1767 O O . PHE A 1 218 ? 1.942 -2.510 1.230 1.00 87.94 218 PHE A O 1
ATOM 1774 N N . GLN A 1 219 ? 3.885 -1.730 0.426 1.00 78.69 219 GLN A N 1
ATOM 1775 C CA . GLN A 1 219 ? 3.573 -2.030 -0.969 1.00 78.69 219 GLN A CA 1
ATOM 1776 C C . GLN A 1 219 ? 3.235 -3.517 -1.177 1.00 78.69 219 GLN A C 1
ATOM 1778 O O . GLN A 1 219 ? 3.818 -4.407 -0.554 1.00 78.69 219 GLN A O 1
ATOM 1783 N N . GLY A 1 220 ? 2.207 -3.784 -1.989 1.00 80.00 220 GLY A N 1
ATOM 1784 C CA . GLY A 1 220 ? 1.625 -5.123 -2.166 1.00 80.00 220 GLY A CA 1
ATOM 1785 C C . GLY A 1 220 ? 0.844 -5.649 -0.949 1.00 80.00 220 GLY A C 1
ATOM 1786 O O . GLY A 1 220 ? 0.133 -6.652 -1.047 1.00 80.00 220 GLY A O 1
ATOM 1787 N N . GLY A 1 221 ? 0.923 -4.963 0.194 1.00 86.00 221 GLY A N 1
ATOM 1788 C CA . GLY A 1 221 ? 0.182 -5.265 1.406 1.00 86.00 221 GLY A CA 1
ATOM 1789 C C . GLY A 1 221 ? -1.316 -5.020 1.255 1.00 86.00 221 GLY A C 1
ATOM 1790 O O . GLY A 1 221 ? -1.780 -4.186 0.478 1.00 86.00 221 GLY A O 1
ATOM 1791 N N . LYS A 1 222 ? -2.090 -5.770 2.036 1.00 90.19 222 LYS A N 1
ATOM 1792 C CA . LYS A 1 222 ? -3.522 -5.554 2.229 1.00 90.19 222 LYS A CA 1
ATOM 1793 C C . LYS A 1 222 ? -3.873 -5.792 3.690 1.00 90.19 222 LYS A C 1
ATOM 1795 O O . LYS A 1 222 ? -3.243 -6.627 4.347 1.00 90.19 222 LYS A O 1
ATOM 1800 N N . ALA A 1 223 ? -4.871 -5.068 4.159 1.00 94.19 223 ALA A N 1
ATOM 1801 C CA . ALA A 1 223 ? -5.493 -5.242 5.457 1.00 94.19 223 ALA A CA 1
ATOM 1802 C C . ALA A 1 223 ? -6.975 -4.885 5.321 1.00 94.19 223 ALA A C 1
ATOM 1804 O O . ALA A 1 223 ? -7.357 -4.233 4.348 1.00 94.19 223 ALA A O 1
ATOM 1805 N N . ASP A 1 224 ? -7.789 -5.321 6.273 1.00 94.19 224 ASP A N 1
ATOM 1806 C CA . ASP A 1 224 ? -9.196 -4.941 6.320 1.00 94.19 224 ASP A CA 1
ATOM 1807 C C . ASP A 1 224 ? -9.360 -3.446 6.622 1.00 94.19 224 ASP A C 1
ATOM 1809 O O . ASP A 1 224 ? -10.243 -2.799 6.069 1.00 94.19 224 ASP A O 1
ATOM 1813 N N . ILE A 1 225 ? -8.483 -2.898 7.471 1.00 95.44 225 ILE A N 1
ATOM 1814 C CA . ILE A 1 225 ? -8.447 -1.478 7.829 1.00 95.44 225 ILE A CA 1
ATOM 1815 C C . ILE A 1 225 ? -7.060 -0.922 7.527 1.00 95.44 225 ILE A C 1
ATOM 1817 O O . ILE A 1 225 ? -6.052 -1.514 7.921 1.00 95.44 225 ILE A O 1
ATOM 1821 N N . ILE A 1 226 ? -7.007 0.238 6.874 1.00 96.25 226 ILE A N 1
ATOM 1822 C CA . ILE A 1 226 ? -5.782 1.016 6.690 1.00 96.25 226 ILE A CA 1
ATOM 1823 C C . ILE A 1 226 ? -5.928 2.352 7.413 1.00 96.25 226 ILE A C 1
ATOM 1825 O O . ILE A 1 226 ? -6.873 3.092 7.161 1.00 96.25 226 ILE A O 1
ATOM 1829 N N . ILE A 1 227 ? -4.973 2.665 8.287 1.00 97.00 227 ILE A N 1
ATOM 1830 C CA . ILE A 1 227 ? -4.846 3.964 8.949 1.00 97.00 227 ILE A CA 1
ATOM 1831 C C . ILE A 1 227 ? -3.599 4.644 8.385 1.00 97.00 227 ILE A C 1
ATOM 1833 O O . ILE A 1 227 ? -2.488 4.139 8.560 1.00 97.00 227 ILE A O 1
ATOM 1837 N N . LEU A 1 228 ? -3.776 5.775 7.705 1.00 96.12 228 LEU A N 1
ATOM 1838 C CA . LEU A 1 228 ? -2.683 6.575 7.152 1.00 96.12 228 LEU A CA 1
ATOM 1839 C C . LEU A 1 228 ? -2.408 7.780 8.062 1.00 96.12 228 LEU A C 1
ATOM 1841 O O . LEU A 1 228 ? -3.284 8.617 8.246 1.00 96.12 228 LEU A O 1
ATOM 1845 N N . SER A 1 229 ? -1.191 7.877 8.602 1.00 94.94 229 SER A N 1
ATOM 1846 C CA . SER A 1 229 ? -0.703 9.049 9.346 1.00 94.94 229 SER A CA 1
ATOM 1847 C C . SER A 1 229 ? 0.181 9.904 8.437 1.00 94.94 229 SER A C 1
ATOM 1849 O O . SER A 1 229 ? 1.249 9.459 7.991 1.00 94.94 229 SER A O 1
ATOM 1851 N N . THR A 1 230 ? -0.283 11.119 8.144 1.00 92.19 230 THR A N 1
ATOM 1852 C CA . THR A 1 230 ? 0.327 12.063 7.195 1.00 92.19 230 THR A CA 1
ATOM 1853 C C . THR A 1 230 ? 1.461 12.880 7.799 1.00 92.19 230 THR A C 1
ATOM 1855 O O . THR A 1 230 ? 2.370 13.271 7.064 1.00 92.19 230 THR A O 1
ATOM 1858 N N . VAL A 1 231 ? 1.458 13.073 9.121 1.00 85.88 231 VAL A N 1
ATOM 1859 C CA . VAL A 1 231 ? 2.463 13.775 9.941 1.00 85.88 231 VAL A CA 1
ATOM 1860 C C . VAL A 1 231 ? 2.558 15.279 9.696 1.00 85.88 231 VAL A C 1
ATOM 1862 O O . VAL A 1 231 ? 2.628 16.042 10.657 1.00 85.88 231 VAL A O 1
ATOM 1865 N N . GLN A 1 232 ? 2.615 15.705 8.433 1.00 79.88 232 GLN A N 1
ATOM 1866 C CA . GLN A 1 232 ? 2.804 17.104 8.066 1.00 79.88 232 GLN A CA 1
ATOM 1867 C C . GLN A 1 232 ? 1.594 17.948 8.471 1.00 79.88 232 GLN A C 1
ATOM 1869 O O . GLN A 1 232 ? 0.479 17.712 8.012 1.00 79.88 232 GLN A O 1
ATOM 1874 N N . SER A 1 233 ? 1.863 18.976 9.268 1.00 67.69 233 SER A N 1
ATOM 1875 C CA . SER A 1 233 ? 0.921 20.011 9.692 1.00 67.69 233 SER A CA 1
ATOM 1876 C C . SER A 1 233 ? 1.541 21.371 9.334 1.00 67.69 233 SER A C 1
ATOM 1878 O O . SER A 1 233 ? 2.418 21.843 10.063 1.00 67.69 233 SER A O 1
ATOM 1880 N N . ASN A 1 234 ? 1.175 21.952 8.185 1.00 59.09 234 ASN A N 1
ATOM 1881 C CA . ASN A 1 234 ? 1.673 23.261 7.724 1.00 59.09 234 ASN A CA 1
ATOM 1882 C C . ASN A 1 234 ? 0.587 24.328 7.817 1.00 59.09 234 ASN A C 1
ATOM 1884 O O . ASN A 1 234 ? -0.569 23.993 7.477 1.00 59.09 234 ASN A O 1
#

pLDDT: mean 88.07, std 12.07, range [32.56, 97.38]

Foldseek 3Di:
DDDPPDLPCLVVQQPDADQEEEAAQQQQDFQVRVVSVVPRHNHNYYHYHHDPLDDFHDDPDPVCVVVVRRGGPVNVCVVVVNDDDDDAEDAAAACVVVVVVCVPRVVVSHDYDPNNVDPVVADDQADDPQRGSDHDDDQPPWDWDADPVSPFIATVSLLVVLLVVLVRSLVSCVVVVAQFEEEEEEQGPVNLVSSCVSCVVVDDDVRYHYHRDYPVVCVVHGGSYYHYDYRDDD

Sequence (234 aa):
MRTTSHSYNLHNLQNEPFQFLVIDEATQLKEAESTIPLKLPGIMHVVLVGDECQLSAMVTSVMSAKWEFGRSLFGRLSLLGHLKKLLTNQYRMHPSISLFLNHEFYYNQIMDAEYVKSESYEKSYLEGEMFGSYSFIDVADGREEKDDDRRSRTNMVEVAVVVTIVKMLHQEWEKSKNKLTIGVVSLYAAQVLHIREKIARYEDRDGFLIKVKTIDGFQGGKADIIILSTVQSN